Protein AF-A0A6A4RSB8-F1 (afdb_monomer_lite)

Secondary structure (DSSP, 8-state):
-PPPHHHHHHHHHHHHHHHHH-TT-HHHHHHHHHHHHHHTTS-SS---HHHHHHHHHHHHH-TT-HHHHHHHHHHHHHHHHHHHHHHHHHHHHTSTT-HHHHHHHHHHHHHHHHTT-S-HHHHHHHHHHHHHHHHHTS--HHHHHHHHHHHHHS---SHHHHHHHHHHHHHHHHT-STTHHHHHHHHHHHHS--

InterPro domains:
  IPR011990 Tetratricopeptide-like helical domain superfamily [G3DSA:1.25.40.10] (2-191)

Organism: Scophthalmus maximus (NCBI:txid52904)

Structure (mmCIF, N/CA/C/O backbone):
data_AF-A0A6A4RSB8-F1
#
_entry.id   AF-A0A6A4RSB8-F1
#
loop_
_atom_site.group_PDB
_atom_site.id
_atom_site.type_symbol
_atom_site.label_atom_id
_atom_site.label_alt_id
_atom_site.label_comp_id
_atom_site.label_asym_id
_atom_site.label_entity_id
_atom_site.label_seq_id
_atom_site.pdbx_PDB_ins_code
_atom_site.Cartn_x
_atom_site.Cartn_y
_atom_site.Cartn_z
_atom_site.occupancy
_atom_site.B_iso_or_equiv
_atom_site.auth_seq_id
_atom_site.auth_comp_id
_atom_site.auth_asym_id
_atom_site.auth_atom_id
_atom_site.pdbx_PDB_model_num
ATOM 1 N N . MET A 1 1 ? 18.404 18.471 -23.002 1.00 43.00 1 MET A N 1
ATOM 2 C CA . MET A 1 1 ? 17.167 19.052 -23.568 1.00 43.00 1 MET A CA 1
ATOM 3 C C . MET A 1 1 ? 15.976 18.361 -22.907 1.00 43.00 1 MET A C 1
ATOM 5 O O . MET A 1 1 ? 15.896 17.142 -22.991 1.00 43.00 1 MET A O 1
ATOM 9 N N . GLN A 1 2 ? 15.126 19.070 -22.156 1.00 48.38 2 GLN A N 1
ATOM 10 C CA . GLN A 1 2 ? 13.933 18.476 -21.528 1.00 48.38 2 GLN A CA 1
ATOM 11 C C . GLN A 1 2 ? 12.708 18.752 -22.406 1.00 48.38 2 GLN A C 1
ATOM 13 O O . GLN A 1 2 ? 12.355 19.903 -22.638 1.00 48.38 2 GLN A O 1
ATOM 18 N N . PHE A 1 3 ? 12.070 17.698 -22.913 1.00 58.00 3 PHE A N 1
ATOM 19 C CA . PHE A 1 3 ? 10.804 17.803 -23.641 1.00 58.00 3 PHE A CA 1
ATOM 20 C C . PHE A 1 3 ? 9.623 17.928 -22.664 1.00 58.00 3 PHE A C 1
ATOM 22 O O . PHE A 1 3 ? 9.646 17.317 -21.591 1.00 58.00 3 PHE A O 1
ATOM 29 N N . SER A 1 4 ? 8.587 18.687 -23.042 1.00 62.47 4 SER A N 1
ATOM 30 C CA . SER A 1 4 ? 7.340 18.778 -22.268 1.00 62.47 4 SER A CA 1
ATOM 31 C C . SER A 1 4 ? 6.626 17.420 -22.205 1.00 62.47 4 SER A C 1
ATOM 33 O O . SER A 1 4 ? 6.817 16.561 -23.068 1.00 62.47 4 SER A O 1
ATOM 35 N N . LYS A 1 5 ? 5.795 17.215 -21.175 1.00 58.03 5 LYS A N 1
ATOM 36 C CA . LYS A 1 5 ? 5.043 15.965 -20.947 1.00 58.03 5 LYS A CA 1
ATOM 37 C C . LYS A 1 5 ? 4.199 15.569 -22.164 1.00 58.03 5 LYS A C 1
ATOM 39 O O . LYS A 1 5 ? 4.223 14.418 -22.582 1.00 58.03 5 LYS A O 1
ATOM 44 N N . GLU A 1 6 ? 3.527 16.531 -22.782 1.00 59.44 6 GLU A N 1
ATOM 45 C CA . GLU A 1 6 ? 2.725 16.321 -23.994 1.00 59.44 6 GLU A CA 1
ATOM 46 C C . GLU A 1 6 ? 3.573 15.862 -25.181 1.00 59.44 6 GLU A C 1
ATOM 48 O O . GLU A 1 6 ? 3.217 14.901 -25.853 1.00 59.44 6 GLU A O 1
ATOM 53 N N . LYS A 1 7 ? 4.745 16.475 -25.397 1.00 66.50 7 LYS A N 1
ATOM 54 C CA . LYS A 1 7 ? 5.652 16.092 -26.490 1.00 66.50 7 LYS A CA 1
ATOM 55 C C . LYS A 1 7 ? 6.200 14.679 -26.316 1.00 66.50 7 LYS A C 1
ATOM 57 O O . LYS A 1 7 ? 6.366 13.964 -27.297 1.00 66.50 7 LYS A O 1
ATOM 62 N N . LYS A 1 8 ? 6.450 14.260 -25.075 1.00 63.75 8 LYS A N 1
ATOM 63 C CA . LYS A 1 8 ? 6.879 12.889 -24.780 1.00 63.75 8 LYS A CA 1
ATOM 64 C C . LYS A 1 8 ? 5.745 11.871 -24.968 1.00 63.75 8 LYS A C 1
ATOM 66 O O . LYS A 1 8 ? 6.016 10.781 -25.456 1.00 63.75 8 LYS A O 1
ATOM 71 N N . ARG A 1 9 ? 4.492 12.222 -24.631 1.00 60.78 9 ARG A N 1
ATOM 72 C CA . ARG A 1 9 ? 3.307 11.379 -24.909 1.00 60.78 9 ARG A CA 1
ATOM 73 C C . ARG A 1 9 ? 3.082 11.219 -26.405 1.00 60.78 9 ARG A C 1
ATOM 75 O O . ARG A 1 9 ? 2.969 10.100 -26.880 1.00 60.78 9 ARG A O 1
ATOM 82 N N . LEU A 1 10 ? 3.133 12.326 -27.142 1.00 68.62 10 LEU A N 1
ATOM 83 C CA . LEU A 1 10 ? 3.022 12.314 -28.596 1.00 68.62 10 LEU A CA 1
ATOM 84 C C . LEU A 1 10 ? 4.112 11.436 -29.228 1.00 68.62 10 LEU A C 1
ATOM 86 O O . LEU A 1 10 ? 3.829 10.655 -30.129 1.00 68.62 10 LEU A O 1
ATOM 90 N N . ALA A 1 11 ? 5.348 11.525 -28.727 1.00 63.72 11 ALA A N 1
ATOM 91 C CA . ALA A 1 11 ? 6.435 10.661 -29.172 1.00 63.72 11 ALA A CA 1
ATOM 92 C C . ALA A 1 11 ? 6.137 9.176 -28.898 1.00 63.72 11 ALA A C 1
ATOM 94 O O . ALA A 1 11 ? 6.306 8.357 -29.796 1.00 63.72 11 ALA A O 1
ATOM 95 N N . ALA A 1 12 ? 5.640 8.827 -27.707 1.00 62.59 12 ALA A N 1
ATOM 96 C CA . ALA A 1 12 ? 5.236 7.456 -27.397 1.00 62.59 12 ALA A CA 1
ATOM 97 C C . ALA A 1 12 ? 4.110 6.961 -28.331 1.00 62.59 12 ALA A C 1
ATOM 99 O O . ALA A 1 12 ? 4.229 5.881 -28.903 1.00 62.59 12 ALA A O 1
ATOM 100 N N . ASP A 1 13 ? 3.075 7.765 -28.578 1.00 62.03 13 ASP A N 1
ATOM 101 C CA . ASP A 1 13 ? 1.977 7.398 -29.485 1.00 62.03 13 ASP A CA 1
ATOM 102 C C . ASP A 1 13 ? 2.454 7.198 -30.934 1.00 62.03 13 ASP A C 1
ATOM 104 O O . ASP A 1 13 ? 2.001 6.289 -31.635 1.00 62.03 13 ASP A O 1
ATOM 108 N N . ILE A 1 14 ? 3.396 8.029 -31.391 1.00 69.88 14 ILE A N 1
ATOM 109 C CA . ILE A 1 14 ? 4.006 7.911 -32.722 1.00 69.88 14 ILE A CA 1
ATOM 110 C C . ILE A 1 14 ? 4.803 6.610 -32.830 1.00 69.88 14 ILE A C 1
ATOM 112 O O . ILE A 1 14 ? 4.635 5.882 -33.808 1.00 69.88 14 ILE A O 1
ATOM 116 N N . PHE A 1 15 ? 5.616 6.276 -31.826 1.00 66.25 15 PHE A N 1
ATOM 117 C CA . PHE A 1 15 ? 6.372 5.023 -31.834 1.00 66.25 15 PHE A CA 1
ATOM 118 C C . PHE A 1 15 ? 5.459 3.796 -31.727 1.00 66.25 15 PHE A C 1
ATOM 120 O O . PHE A 1 15 ? 5.688 2.813 -32.425 1.00 66.25 15 PHE A O 1
ATOM 127 N N . GLN A 1 16 ? 4.361 3.871 -30.971 1.00 61.19 16 GLN A N 1
ATOM 128 C CA . GLN A 1 16 ? 3.362 2.801 -30.921 1.00 61.19 16 GLN A CA 1
ATOM 129 C C . GLN A 1 16 ? 2.689 2.573 -32.283 1.00 61.19 16 GLN A C 1
ATOM 131 O O . GLN A 1 16 ? 2.452 1.433 -32.686 1.00 61.19 16 GLN A O 1
ATOM 136 N N . ARG A 1 17 ? 2.386 3.648 -33.023 1.00 66.94 17 ARG A N 1
ATOM 137 C CA . ARG A 1 17 ? 1.874 3.542 -34.399 1.00 66.94 17 ARG A CA 1
ATOM 138 C C . ARG A 1 17 ? 2.930 2.985 -35.350 1.00 66.94 17 ARG A C 1
ATOM 140 O O . ARG A 1 17 ? 2.588 2.149 -36.180 1.00 66.94 17 ARG A O 1
ATOM 147 N N . ALA A 1 18 ? 4.189 3.397 -35.209 1.00 67.62 18 ALA A N 1
ATOM 148 C CA . ALA A 1 18 ? 5.298 2.871 -36.002 1.00 67.62 18 ALA A CA 1
ATOM 149 C C . ALA A 1 18 ? 5.473 1.357 -35.798 1.00 67.62 18 ALA A C 1
ATOM 151 O O . ALA A 1 18 ? 5.559 0.629 -36.781 1.00 67.62 18 ALA A O 1
ATOM 152 N N . MET A 1 19 ? 5.379 0.870 -34.555 1.00 64.25 19 MET A N 1
ATOM 153 C CA . MET A 1 19 ? 5.410 -0.565 -34.236 1.00 64.25 19 MET A CA 1
ATOM 154 C C . MET A 1 19 ? 4.273 -1.360 -34.895 1.00 64.25 19 MET A C 1
ATOM 156 O O . MET A 1 19 ? 4.470 -2.507 -35.274 1.00 64.25 19 MET A O 1
ATOM 160 N N . ARG A 1 20 ? 3.077 -0.775 -35.059 1.00 65.81 20 ARG A N 1
ATOM 161 C CA . ARG A 1 20 ? 1.963 -1.438 -35.771 1.00 65.81 20 ARG A CA 1
ATOM 162 C C . ARG A 1 20 ? 2.171 -1.497 -37.282 1.00 65.81 20 ARG A C 1
ATOM 164 O O . ARG A 1 20 ? 1.621 -2.379 -37.929 1.00 65.81 20 ARG A O 1
ATOM 171 N N . MET A 1 21 ? 2.903 -0.534 -37.839 1.00 65.38 21 MET A N 1
ATOM 172 C CA . MET A 1 21 ? 3.158 -0.442 -39.278 1.00 65.38 21 MET A CA 1
ATOM 173 C C . MET A 1 21 ? 4.382 -1.256 -39.704 1.00 65.38 21 MET A C 1
ATOM 175 O O . MET A 1 21 ? 4.408 -1.764 -40.820 1.00 65.38 21 MET A O 1
ATOM 179 N N . GLN A 1 22 ? 5.387 -1.367 -38.833 1.00 70.75 22 GLN A N 1
ATOM 180 C CA . GLN A 1 22 ? 6.629 -2.104 -39.066 1.00 70.75 22 GLN A CA 1
ATOM 181 C C . GLN A 1 22 ? 7.046 -2.804 -37.762 1.00 70.75 22 GLN A C 1
ATOM 183 O O . GLN A 1 22 ? 7.865 -2.265 -37.012 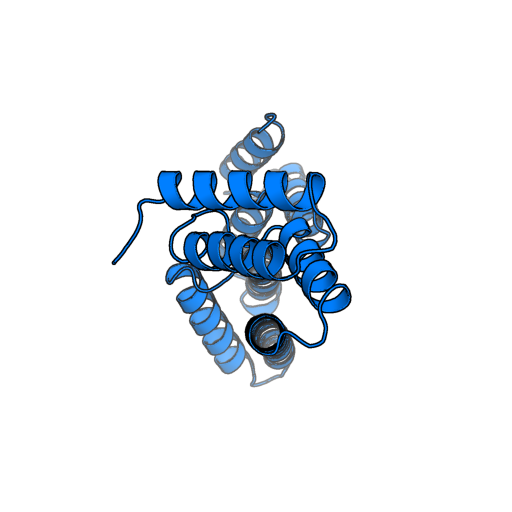1.00 70.75 22 GLN A O 1
ATOM 188 N N . PRO A 1 23 ? 6.456 -3.974 -37.457 1.00 64.56 23 PRO A N 1
ATOM 189 C CA . PRO A 1 23 ? 6.695 -4.677 -36.195 1.00 64.56 23 PRO A CA 1
ATOM 190 C C . PRO A 1 23 ? 8.130 -5.202 -36.064 1.00 64.56 23 PRO A C 1
ATOM 192 O O . PRO A 1 23 ? 8.606 -5.386 -34.946 1.00 64.56 23 PRO A O 1
ATOM 195 N N . ASP A 1 24 ? 8.820 -5.369 -37.192 1.00 69.00 24 ASP A N 1
ATOM 196 C CA . ASP A 1 24 ? 10.148 -5.980 -37.277 1.00 69.00 24 ASP A CA 1
ATOM 197 C C . ASP A 1 24 ? 11.292 -4.991 -36.973 1.00 69.00 24 ASP A C 1
ATOM 199 O O . ASP A 1 24 ? 12.452 -5.388 -36.892 1.00 69.00 24 ASP A O 1
ATOM 203 N N . VAL A 1 25 ? 10.987 -3.696 -36.811 1.00 71.00 25 VAL A N 1
ATOM 204 C CA . VAL A 1 25 ? 11.990 -2.649 -36.556 1.00 71.00 25 VAL A CA 1
ATOM 205 C C . VAL A 1 25 ? 12.096 -2.375 -35.053 1.00 71.00 25 VAL A C 1
ATOM 207 O O . VAL A 1 25 ? 11.260 -1.704 -34.438 1.00 71.00 25 VAL A O 1
ATOM 210 N N . VAL A 1 26 ? 13.164 -2.904 -34.466 1.00 63.16 26 VAL A N 1
ATOM 211 C CA . VAL A 1 26 ? 13.426 -2.974 -33.020 1.00 63.16 26 VAL A CA 1
ATOM 212 C C . VAL A 1 26 ? 13.733 -1.591 -32.407 1.00 63.16 26 VAL A C 1
ATOM 214 O O . VAL A 1 26 ? 13.411 -1.297 -31.249 1.00 63.16 26 VAL A O 1
ATOM 217 N N . GLU A 1 27 ? 14.268 -0.659 -33.195 1.00 65.12 27 GLU A N 1
ATOM 218 C CA . GLU A 1 27 ? 14.591 0.710 -32.778 1.00 65.12 27 GLU A CA 1
ATOM 219 C C . GLU A 1 27 ? 13.345 1.534 -32.409 1.00 65.12 27 GLU A C 1
ATOM 221 O O . GLU A 1 27 ? 13.413 2.414 -31.537 1.00 65.12 27 GLU A O 1
ATOM 226 N N . TRP A 1 28 ? 12.187 1.236 -33.015 1.00 66.94 28 TRP A N 1
ATOM 227 C CA . TRP A 1 28 ? 10.915 1.872 -32.655 1.00 66.94 28 TRP A CA 1
ATOM 228 C C . TRP A 1 28 ? 10.425 1.423 -31.283 1.00 66.94 28 TRP A C 1
ATOM 230 O O . TRP A 1 28 ? 9.901 2.241 -30.528 1.00 66.94 28 TRP A O 1
ATOM 240 N N . GLN A 1 29 ? 10.666 0.163 -30.923 1.00 58.44 29 GLN A N 1
ATOM 241 C CA . GLN A 1 29 ? 10.316 -0.393 -29.616 1.00 58.44 29 GLN A CA 1
ATOM 242 C C . GLN A 1 29 ? 11.194 0.219 -28.519 1.00 58.44 29 GLN A C 1
ATOM 244 O O . GLN A 1 29 ? 10.701 0.690 -27.491 1.00 58.44 29 GLN A O 1
ATOM 249 N N . THR A 1 30 ? 12.495 0.336 -28.791 1.00 61.00 30 THR A N 1
ATOM 250 C CA . THR A 1 30 ? 13.447 1.025 -27.908 1.00 61.00 30 THR A CA 1
ATOM 251 C C . THR A 1 30 ? 13.057 2.490 -27.701 1.00 61.00 30 THR A C 1
ATOM 253 O O . THR A 1 30 ? 13.020 2.979 -26.570 1.00 61.00 30 THR A O 1
ATOM 256 N N . SER A 1 31 ? 12.707 3.197 -28.779 1.00 65.62 31 SER A N 1
ATOM 257 C CA . SER A 1 31 ? 12.303 4.607 -28.722 1.00 65.62 31 SER A CA 1
ATOM 258 C C . SER A 1 31 ? 10.948 4.812 -28.030 1.00 65.62 31 SER A C 1
ATOM 260 O O . SER A 1 31 ? 10.779 5.788 -27.294 1.00 65.62 31 SER A O 1
ATOM 262 N N . TYR A 1 32 ? 10.013 3.866 -28.175 1.00 64.69 32 TYR A N 1
ATOM 263 C CA . TYR A 1 32 ? 8.747 3.829 -27.440 1.00 64.69 32 TYR A CA 1
ATOM 264 C C . TYR A 1 32 ? 8.979 3.703 -25.931 1.00 64.69 32 TYR A C 1
ATOM 266 O O . TYR A 1 32 ? 8.513 4.543 -25.155 1.00 64.69 32 TYR A O 1
ATOM 274 N N . VAL A 1 33 ? 9.773 2.713 -25.506 1.00 61.06 33 VAL A N 1
ATOM 275 C CA . VAL A 1 33 ? 10.077 2.502 -24.085 1.00 61.06 33 VAL A CA 1
ATOM 276 C C . VAL A 1 33 ? 10.913 3.649 -23.512 1.00 61.06 33 VAL A C 1
ATOM 278 O O . VAL A 1 33 ? 10.737 3.990 -22.344 1.00 61.06 33 VAL A O 1
ATOM 281 N N . LEU A 1 34 ? 11.767 4.312 -24.302 1.00 61.53 34 LEU A N 1
ATOM 282 C CA . LEU A 1 34 ? 12.470 5.549 -23.920 1.00 61.53 34 LEU A CA 1
ATOM 283 C C . LEU A 1 34 ? 11.514 6.737 -23.717 1.00 61.53 34 LEU A C 1
ATOM 285 O O . LEU A 1 34 ? 11.638 7.486 -22.739 1.00 61.53 34 LEU A O 1
ATOM 289 N N . GLY A 1 35 ? 10.533 6.887 -24.609 1.00 62.62 35 GLY A N 1
ATOM 290 C CA . GLY A 1 35 ? 9.447 7.860 -24.488 1.00 62.62 35 GLY A CA 1
ATOM 291 C C . GLY A 1 35 ? 8.674 7.669 -23.186 1.00 62.62 35 GLY A C 1
ATOM 292 O O . GLY A 1 35 ? 8.566 8.611 -22.396 1.00 62.62 35 GLY A O 1
ATOM 293 N N . LEU A 1 36 ? 8.265 6.427 -22.908 1.00 57.41 36 LEU A N 1
ATOM 294 C CA . LEU A 1 36 ? 7.636 6.032 -21.650 1.00 57.41 36 LEU A CA 1
ATOM 295 C C . LEU A 1 36 ? 8.575 6.302 -20.464 1.00 57.41 36 LEU A C 1
ATOM 297 O O . LEU A 1 36 ? 8.228 7.093 -19.590 1.00 57.41 36 LEU A O 1
ATOM 301 N N . THR A 1 37 ? 9.807 5.764 -20.462 1.00 53.50 37 THR A N 1
ATOM 302 C CA . THR A 1 37 ? 10.777 5.905 -19.348 1.00 53.50 37 THR A CA 1
ATOM 303 C C . THR A 1 37 ? 11.033 7.364 -18.943 1.00 53.50 37 THR A C 1
ATOM 305 O O . THR A 1 37 ? 11.238 7.673 -17.767 1.00 53.50 37 THR A O 1
ATOM 308 N N . SER A 1 38 ? 10.997 8.283 -19.913 1.00 52.22 38 SER A N 1
ATOM 309 C CA . SER A 1 38 ? 11.185 9.725 -19.713 1.00 52.22 38 SER A CA 1
ATOM 310 C C . SER A 1 38 ? 9.926 10.495 -19.269 1.00 52.22 38 SER A C 1
ATOM 312 O O . SER A 1 38 ? 10.058 11.613 -18.749 1.00 52.22 38 SER A O 1
ATOM 314 N N . LEU A 1 39 ? 8.729 9.927 -19.460 1.00 48.66 39 LEU A N 1
ATOM 315 C CA . LEU A 1 39 ? 7.458 10.414 -18.909 1.00 48.66 39 LEU A CA 1
ATOM 316 C C . LEU A 1 39 ? 7.323 10.084 -17.420 1.00 48.66 39 LEU A C 1
ATOM 318 O O . LEU A 1 39 ? 6.854 10.940 -16.672 1.00 48.66 39 LEU A O 1
ATOM 322 N N . PHE A 1 40 ? 7.819 8.922 -16.976 1.00 46.22 40 PHE A N 1
ATOM 323 C CA . PHE A 1 40 ? 7.682 8.490 -15.575 1.00 46.22 40 PHE A CA 1
ATOM 324 C C . PHE A 1 40 ? 8.478 9.325 -14.569 1.00 46.22 40 PHE A C 1
ATOM 326 O O . PHE A 1 40 ? 8.172 9.301 -13.387 1.00 46.22 40 PHE A O 1
ATOM 333 N N . LYS A 1 41 ? 9.470 10.123 -14.995 1.00 48.53 41 LYS A N 1
ATOM 334 C CA . LYS A 1 41 ? 10.135 11.067 -14.073 1.00 48.53 41 LYS A CA 1
ATOM 335 C C . LYS A 1 41 ? 9.213 12.211 -13.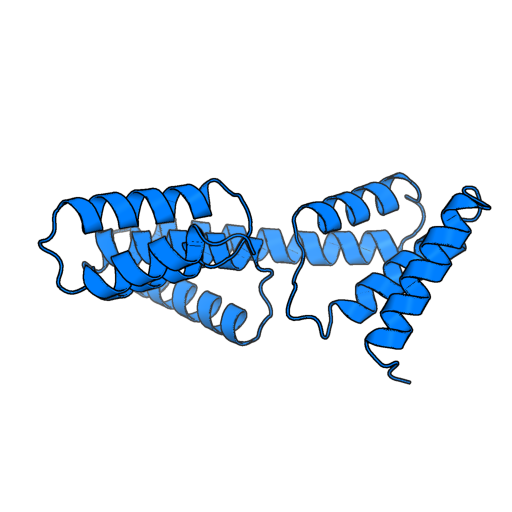609 1.00 48.53 41 LYS A C 1
ATOM 337 O O . LYS A 1 41 ? 9.595 12.931 -12.693 1.00 48.53 41 LYS A O 1
ATOM 342 N N . HIS A 1 42 ? 8.049 12.415 -14.247 1.00 38.28 42 HIS A N 1
ATOM 343 C CA . HIS A 1 42 ? 7.176 13.577 -14.009 1.00 38.28 42 HIS A CA 1
ATOM 344 C C . HIS A 1 42 ? 5.658 13.292 -14.119 1.00 38.28 42 HIS A C 1
ATOM 346 O O . HIS A 1 42 ? 4.883 14.216 -14.386 1.00 38.28 42 HIS A O 1
ATOM 352 N N . SER A 1 43 ? 5.193 12.049 -13.960 1.00 37.88 43 SER A N 1
ATOM 353 C CA . SER A 1 43 ? 3.755 11.736 -13.923 1.00 37.88 43 SER A CA 1
ATOM 354 C C . SER A 1 43 ? 3.308 11.304 -12.526 1.00 37.88 43 SER A C 1
ATOM 356 O O . SER A 1 43 ? 3.902 10.407 -11.952 1.00 37.88 43 SER A O 1
ATOM 358 N N . ASP A 1 44 ? 2.238 11.924 -12.008 1.00 39.59 44 ASP A N 1
ATOM 359 C CA . ASP A 1 44 ? 1.509 11.494 -10.794 1.00 39.59 44 ASP A CA 1
ATOM 360 C C . ASP A 1 44 ? 0.957 10.060 -10.884 1.00 39.59 44 ASP A C 1
ATOM 362 O O . ASP A 1 44 ? 0.630 9.450 -9.873 1.00 39.59 44 ASP A O 1
ATOM 366 N N . THR A 1 45 ? 0.848 9.523 -12.096 1.00 39.25 45 THR A N 1
ATOM 367 C CA . THR A 1 45 ? 0.491 8.136 -12.383 1.00 39.25 45 THR A CA 1
ATOM 368 C C . THR A 1 45 ? 1.778 7.326 -12.443 1.00 39.25 45 THR A C 1
ATOM 370 O O . THR A 1 45 ? 2.437 7.282 -13.488 1.00 39.25 45 THR A O 1
ATOM 373 N N . GLY A 1 46 ? 2.198 6.787 -11.302 1.00 43.84 46 GLY A N 1
ATOM 374 C CA . GLY A 1 46 ? 3.214 5.742 -11.289 1.00 43.84 46 GLY A CA 1
ATOM 375 C C . GLY A 1 46 ? 2.690 4.443 -11.907 1.00 43.84 46 GLY A C 1
ATOM 376 O O . GLY A 1 46 ? 1.508 4.339 -12.230 1.00 43.84 46 GLY A O 1
ATOM 377 N N . LEU A 1 47 ? 3.592 3.487 -12.108 1.00 48.00 47 LEU A N 1
ATOM 378 C CA . LEU A 1 47 ? 3.397 2.223 -12.813 1.00 48.00 47 LEU A CA 1
ATOM 379 C C . LEU A 1 47 ? 2.127 1.506 -12.331 1.00 48.00 47 LEU A C 1
ATOM 381 O O . LEU A 1 47 ? 2.095 0.909 -11.252 1.00 48.00 47 LEU A O 1
ATOM 385 N N . GLU A 1 48 ? 1.083 1.542 -13.155 1.00 51.72 48 GLU A N 1
ATOM 386 C CA . GLU A 1 48 ? -0.043 0.620 -13.047 1.00 51.72 48 GLU A CA 1
ATOM 387 C C . GLU A 1 48 ? 0.409 -0.776 -13.504 1.00 51.72 48 GLU A C 1
ATOM 389 O O . GLU A 1 48 ? 1.387 -0.921 -14.245 1.00 51.72 48 GLU A O 1
ATOM 394 N N . GLY A 1 49 ? -0.285 -1.825 -13.049 1.00 50.94 49 GLY A N 1
ATOM 395 C CA . GLY A 1 49 ? 0.075 -3.223 -13.335 1.00 50.94 49 GLY A CA 1
ATOM 396 C C . GLY A 1 49 ? 0.304 -3.524 -14.825 1.00 50.94 49 GLY A C 1
ATOM 397 O O . GLY A 1 49 ? 1.174 -4.331 -15.153 1.00 50.94 49 GLY A O 1
ATOM 398 N N . ASP A 1 50 ? -0.388 -2.807 -15.713 1.00 54.97 50 ASP A N 1
ATOM 399 C CA . ASP A 1 50 ? -0.266 -2.923 -17.170 1.00 54.97 50 ASP A CA 1
ATOM 400 C C . ASP A 1 50 ? 1.091 -2.455 -17.722 1.00 54.97 50 ASP A C 1
ATOM 402 O O . ASP A 1 50 ? 1.547 -2.955 -18.750 1.00 54.97 50 ASP A O 1
ATOM 406 N N . ASP A 1 51 ? 1.776 -1.512 -17.072 1.00 63.25 51 ASP A N 1
ATOM 407 C CA . ASP A 1 51 ? 3.024 -0.939 -17.594 1.00 63.25 51 ASP A CA 1
ATOM 408 C C . ASP A 1 51 ? 4.248 -1.809 -17.287 1.00 63.25 51 ASP A C 1
ATOM 410 O O . ASP A 1 51 ? 5.176 -1.902 -18.097 1.00 63.25 51 ASP A O 1
ATOM 414 N N . TRP A 1 52 ? 4.232 -2.513 -16.153 1.00 64.50 52 TRP A N 1
ATOM 415 C CA . TRP A 1 52 ? 5.232 -3.537 -15.837 1.00 64.50 52 TRP A CA 1
ATOM 416 C C . TRP A 1 52 ? 5.159 -4.718 -16.799 1.00 64.50 52 TRP A C 1
ATOM 418 O O . TRP A 1 52 ? 6.195 -5.242 -17.218 1.00 64.50 52 TRP A O 1
ATOM 428 N N . GLU A 1 53 ? 3.942 -5.108 -17.170 1.00 67.50 53 GLU A N 1
ATOM 429 C CA . GLU A 1 53 ? 3.708 -6.183 -18.123 1.00 67.50 53 GLU A CA 1
ATOM 430 C C . GLU A 1 53 ? 4.165 -5.778 -19.529 1.00 67.50 53 GLU A C 1
ATOM 432 O O . GLU A 1 53 ? 4.894 -6.528 -20.173 1.00 67.50 53 GLU A O 1
ATOM 437 N N . LYS A 1 54 ? 3.897 -4.538 -19.961 1.00 69.12 54 LYS A N 1
ATOM 438 C CA . LYS A 1 54 ? 4.460 -3.992 -21.210 1.00 69.12 54 LYS A CA 1
ATOM 439 C C . LYS A 1 54 ? 5.990 -3.953 -21.194 1.00 69.12 54 LYS A C 1
ATOM 441 O O . LYS A 1 54 ? 6.616 -4.259 -22.204 1.00 69.12 54 LYS A O 1
ATOM 446 N N . MET A 1 55 ? 6.614 -3.592 -20.067 1.00 71.69 55 MET A N 1
ATOM 447 C CA . MET A 1 55 ? 8.079 -3.569 -19.960 1.00 71.69 55 MET A CA 1
ATOM 448 C C . MET A 1 55 ? 8.682 -4.979 -19.998 1.00 71.69 55 MET A C 1
ATOM 450 O O . MET A 1 55 ? 9.734 -5.176 -20.609 1.00 71.69 55 MET A O 1
ATOM 454 N N . ARG A 1 56 ? 8.018 -5.961 -19.375 1.00 76.75 56 ARG A N 1
ATOM 455 C CA . ARG A 1 56 ? 8.379 -7.380 -19.483 1.00 76.75 56 ARG A CA 1
ATOM 456 C C . ARG A 1 56 ? 8.265 -7.856 -20.931 1.00 76.75 56 ARG A C 1
ATOM 458 O O . ARG A 1 56 ? 9.242 -8.379 -21.451 1.00 76.75 56 ARG A O 1
ATOM 465 N N . GLN A 1 57 ? 7.126 -7.617 -21.579 1.00 74.06 57 GLN A N 1
ATOM 466 C CA . GLN A 1 57 ? 6.873 -8.016 -22.965 1.00 74.06 57 GLN A CA 1
ATOM 467 C C . GLN A 1 57 ? 7.882 -7.391 -23.929 1.00 74.06 57 GLN A C 1
ATOM 469 O O . GLN A 1 57 ? 8.452 -8.098 -24.750 1.00 74.06 57 GLN A O 1
ATOM 474 N N . ALA A 1 58 ? 8.174 -6.095 -23.788 1.00 69.88 58 ALA A N 1
ATOM 475 C CA . ALA A 1 58 ? 9.184 -5.427 -24.605 1.00 69.88 58 ALA A CA 1
ATOM 476 C C . ALA A 1 58 ? 10.579 -6.050 -24.414 1.00 69.88 58 ALA A C 1
ATOM 478 O O . ALA A 1 58 ? 11.308 -6.232 -25.381 1.00 69.88 58 ALA A O 1
ATOM 479 N N . LYS A 1 59 ? 10.951 -6.424 -23.180 1.00 74.38 59 LYS A N 1
ATOM 480 C CA . LYS A 1 59 ? 12.217 -7.125 -22.914 1.00 74.38 59 LYS A CA 1
ATOM 481 C C . LYS A 1 59 ? 12.227 -8.541 -23.511 1.00 74.38 59 LYS A C 1
ATOM 483 O O . LYS A 1 59 ? 13.270 -9.002 -23.954 1.00 74.38 59 LYS A O 1
ATOM 488 N N . GLU A 1 60 ? 11.107 -9.256 -23.467 1.00 78.25 60 GLU A N 1
ATOM 489 C CA . GLU A 1 60 ? 10.989 -10.611 -24.028 1.00 78.25 60 GLU A CA 1
ATOM 490 C C . GLU A 1 60 ? 11.018 -10.609 -25.561 1.00 78.25 60 GLU A C 1
ATOM 492 O O . GLU A 1 60 ? 11.580 -11.524 -26.156 1.00 78.25 60 GLU A O 1
ATOM 497 N N . GLN A 1 61 ? 10.457 -9.573 -26.187 1.00 71.00 61 GLN A N 1
ATOM 498 C CA . GLN A 1 61 ? 10.499 -9.362 -27.635 1.00 71.00 61 GLN A CA 1
ATOM 499 C C . GLN A 1 61 ? 11.887 -8.937 -28.129 1.00 71.00 61 GLN A C 1
ATOM 501 O O . GLN A 1 61 ? 12.269 -9.301 -29.237 1.00 71.00 61 GLN A O 1
ATOM 506 N N . ASP A 1 62 ? 12.645 -8.212 -27.304 1.00 68.88 62 ASP A N 1
ATOM 507 C CA . ASP A 1 62 ? 13.977 -7.704 -27.636 1.00 68.88 62 ASP A CA 1
ATOM 508 C C . ASP A 1 62 ? 14.986 -7.993 -26.502 1.00 68.88 62 ASP A C 1
ATOM 510 O O . ASP A 1 62 ? 15.371 -7.106 -25.727 1.00 68.88 62 ASP A O 1
ATOM 514 N N . PRO A 1 63 ? 15.409 -9.263 -26.350 1.00 74.00 63 PRO A N 1
ATOM 515 C CA . PRO A 1 63 ? 16.298 -9.673 -25.267 1.00 74.00 63 PRO A CA 1
ATOM 516 C C . PRO A 1 63 ? 17.731 -9.140 -25.419 1.00 74.00 63 PRO A C 1
ATOM 518 O O . PRO A 1 63 ? 18.458 -9.084 -24.423 1.00 74.00 63 PRO A O 1
ATOM 521 N N . GLU A 1 64 ? 18.146 -8.738 -26.627 1.00 74.62 64 GLU A N 1
ATOM 522 C CA . GLU A 1 64 ? 19.486 -8.191 -26.896 1.00 74.62 64 GLU A CA 1
ATOM 523 C C . GLU A 1 64 ? 19.616 -6.711 -26.516 1.00 74.62 64 GLU A C 1
ATOM 525 O O . GLU A 1 64 ? 20.723 -6.182 -26.382 1.00 74.62 64 GLU A O 1
ATOM 530 N N . ASN A 1 65 ? 18.500 -6.037 -26.244 1.00 75.25 65 ASN A N 1
ATOM 531 C CA . ASN A 1 65 ? 18.494 -4.654 -25.801 1.00 75.25 65 ASN A CA 1
ATOM 532 C C . ASN A 1 65 ? 18.938 -4.509 -24.350 1.00 75.25 65 ASN A C 1
ATOM 534 O O . ASN A 1 65 ? 18.154 -4.437 -23.396 1.00 75.25 65 ASN A O 1
ATOM 538 N N . LEU A 1 66 ? 20.258 -4.413 -24.199 1.00 72.25 66 LEU A N 1
ATOM 539 C CA . LEU A 1 66 ? 20.943 -4.267 -22.918 1.00 72.25 66 LEU A CA 1
ATOM 540 C C . LEU A 1 66 ? 20.425 -3.073 -22.108 1.00 72.25 66 LEU A C 1
ATOM 542 O O . LEU A 1 66 ? 20.382 -3.135 -20.878 1.00 72.25 66 LEU A O 1
ATOM 546 N N . PHE A 1 67 ? 20.003 -1.991 -22.769 1.00 70.69 67 PHE A N 1
ATOM 547 C CA . PHE A 1 67 ? 19.459 -0.821 -22.085 1.00 70.69 67 PHE A CA 1
ATOM 548 C C . PHE A 1 67 ? 18.093 -1.117 -21.454 1.00 70.69 67 PHE A C 1
ATOM 550 O O . PHE A 1 67 ? 17.884 -0.817 -20.273 1.00 70.69 67 PHE A O 1
ATOM 557 N N . LEU A 1 68 ? 17.180 -1.732 -22.210 1.00 68.69 68 LEU A N 1
ATOM 558 C CA . LEU A 1 68 ? 15.868 -2.142 -21.713 1.00 68.69 68 LEU A CA 1
ATOM 559 C C . LEU A 1 68 ? 15.999 -3.165 -20.581 1.00 68.69 68 LEU A C 1
ATOM 561 O O . LEU A 1 68 ? 15.393 -2.999 -19.518 1.00 68.69 68 LEU A O 1
ATOM 565 N N . ALA A 1 69 ? 16.869 -4.162 -20.758 1.00 73.75 69 ALA A N 1
ATOM 566 C CA . ALA A 1 69 ? 17.180 -5.144 -19.729 1.00 73.75 69 ALA A CA 1
ATOM 567 C C . ALA A 1 69 ? 17.712 -4.480 -18.445 1.00 73.75 69 ALA A C 1
ATOM 569 O O . ALA A 1 69 ? 17.231 -4.783 -17.349 1.00 73.75 69 ALA A O 1
ATOM 570 N N . ALA A 1 70 ? 18.642 -3.527 -18.560 1.00 75.62 70 ALA A N 1
ATOM 571 C CA . ALA A 1 70 ? 19.180 -2.795 -17.415 1.00 75.62 70 ALA A CA 1
ATOM 572 C C . ALA A 1 70 ? 18.106 -1.966 -16.692 1.00 75.62 70 ALA A C 1
ATOM 574 O O . ALA A 1 70 ? 18.069 -1.942 -15.459 1.00 75.62 70 ALA A O 1
ATOM 575 N N . LYS A 1 71 ? 17.203 -1.305 -17.430 1.00 77.75 71 LYS A N 1
ATOM 576 C CA . LYS A 1 71 ? 16.085 -0.549 -16.842 1.00 77.75 71 LYS A CA 1
ATOM 577 C C . LYS A 1 71 ? 15.093 -1.450 -16.118 1.00 77.75 71 LYS A C 1
ATOM 579 O O . LYS A 1 71 ? 14.750 -1.149 -14.974 1.00 77.75 71 LYS A O 1
ATOM 584 N N . TYR A 1 72 ? 14.697 -2.557 -16.739 1.00 77.56 72 TYR A N 1
ATOM 585 C CA . TYR A 1 72 ? 13.812 -3.550 -16.136 1.00 77.56 72 TYR A CA 1
ATOM 586 C C . TYR A 1 72 ? 14.405 -4.109 -14.835 1.00 77.56 72 TYR A C 1
ATOM 588 O O . TYR A 1 72 ? 13.756 -4.088 -13.790 1.00 77.56 72 TYR A O 1
ATOM 596 N N . LEU A 1 73 ? 15.674 -4.533 -14.862 1.00 81.69 73 LEU A N 1
ATOM 597 C CA . LEU A 1 73 ? 16.372 -5.042 -13.677 1.00 81.69 73 LEU A CA 1
ATOM 598 C C . LEU A 1 73 ? 16.488 -3.988 -12.575 1.00 81.69 73 LEU A C 1
ATOM 600 O O . LEU A 1 73 ? 16.299 -4.307 -11.402 1.00 81.69 73 LEU A O 1
ATOM 604 N N . GLN A 1 74 ? 16.759 -2.731 -12.934 1.00 81.44 74 GLN A N 1
ATOM 605 C CA . GLN A 1 74 ? 16.826 -1.643 -11.964 1.00 81.44 74 GLN A CA 1
ATOM 606 C C . GLN A 1 74 ? 15.486 -1.452 -11.245 1.00 81.44 74 GLN A C 1
ATOM 608 O O . GLN A 1 74 ? 15.469 -1.339 -10.018 1.00 81.44 74 GLN A O 1
ATOM 613 N N . GLN A 1 75 ? 14.370 -1.431 -11.978 1.00 77.62 75 GLN A N 1
ATOM 614 C CA . GLN A 1 75 ? 13.051 -1.295 -11.359 1.00 77.62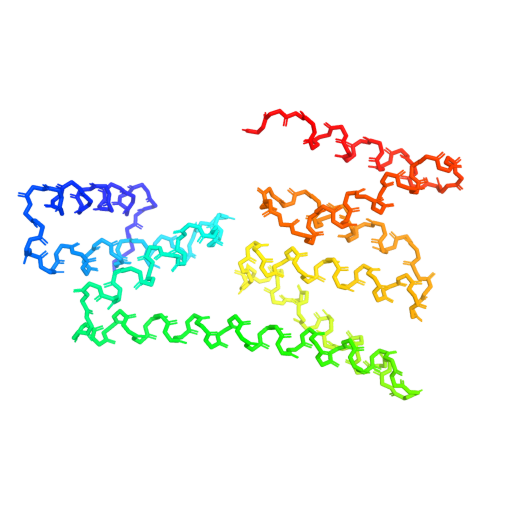 75 GLN A CA 1
ATOM 615 C C . GLN A 1 75 ? 12.674 -2.529 -10.540 1.00 77.62 75 GLN A C 1
ATOM 617 O O . GLN A 1 75 ? 12.129 -2.399 -9.444 1.00 77.62 75 GLN A O 1
ATOM 622 N N . LEU A 1 76 ? 13.055 -3.721 -10.999 1.00 82.44 76 LEU A N 1
ATOM 623 C CA . LEU A 1 76 ? 12.747 -4.962 -10.297 1.00 82.44 76 LEU A CA 1
ATOM 624 C C . LEU A 1 76 ? 13.487 -5.001 -8.961 1.00 82.44 76 LEU A C 1
ATOM 626 O O . LEU A 1 76 ? 12.899 -5.312 -7.927 1.00 82.44 76 LEU A O 1
ATOM 630 N N . ALA A 1 77 ? 14.761 -4.606 -8.966 1.00 83.81 77 ALA A N 1
ATOM 631 C CA . ALA A 1 77 ? 15.560 -4.471 -7.759 1.00 83.81 77 ALA A CA 1
ATOM 632 C C . ALA A 1 77 ? 14.950 -3.457 -6.779 1.00 83.81 77 ALA A C 1
ATOM 634 O O . ALA A 1 77 ? 14.952 -3.709 -5.573 1.00 83.81 77 ALA A O 1
ATOM 635 N N . ARG A 1 78 ? 14.388 -2.339 -7.267 1.00 81.81 78 ARG A N 1
ATOM 636 C CA . ARG A 1 78 ? 13.675 -1.372 -6.415 1.00 81.81 78 ARG A CA 1
ATOM 637 C C . ARG A 1 78 ? 12.439 -1.993 -5.770 1.00 81.81 78 ARG A C 1
ATOM 639 O O . ARG A 1 78 ? 12.352 -1.993 -4.543 1.00 81.81 78 ARG A O 1
ATOM 646 N N . VAL A 1 79 ? 11.538 -2.568 -6.568 1.00 79.75 79 VAL A N 1
ATOM 647 C CA . VAL A 1 79 ? 10.300 -3.205 -6.084 1.00 79.75 79 VAL A CA 1
ATOM 648 C C . VAL A 1 79 ? 10.613 -4.301 -5.066 1.00 79.75 79 VAL A C 1
ATOM 650 O O . VAL A 1 79 ? 10.036 -4.335 -3.976 1.00 79.75 79 VAL A O 1
ATOM 653 N N . LEU A 1 80 ? 11.579 -5.171 -5.374 1.00 84.44 80 LEU A N 1
ATOM 654 C CA . LEU A 1 80 ? 12.016 -6.219 -4.457 1.00 84.44 80 LEU A CA 1
ATOM 655 C C . LEU A 1 80 ? 12.569 -5.618 -3.166 1.00 84.44 80 LEU A C 1
ATOM 657 O O . LEU A 1 80 ? 12.127 -6.015 -2.090 1.00 84.44 80 LEU A O 1
ATOM 661 N N . LYS A 1 81 ? 13.474 -4.634 -3.235 1.00 88.12 81 LYS A N 1
ATOM 662 C CA . LYS A 1 81 ? 14.034 -3.977 -2.044 1.00 88.12 81 LYS A CA 1
ATOM 663 C C . LYS A 1 81 ? 12.937 -3.402 -1.143 1.00 88.12 81 LYS A C 1
ATOM 665 O O . LYS A 1 81 ? 13.026 -3.546 0.075 1.00 88.12 81 LYS A O 1
ATOM 670 N N . MET A 1 82 ? 11.897 -2.796 -1.717 1.00 87.06 82 MET A N 1
ATOM 671 C CA . MET A 1 82 ? 10.767 -2.261 -0.948 1.00 87.06 82 MET A CA 1
ATOM 672 C C . MET A 1 82 ? 9.956 -3.369 -0.274 1.00 87.06 82 MET A C 1
ATOM 674 O O . MET A 1 82 ? 9.733 -3.304 0.936 1.00 87.06 82 MET A O 1
ATOM 678 N N . LYS A 1 83 ? 9.587 -4.422 -1.015 1.00 87.38 83 LYS A N 1
ATOM 679 C CA . LYS A 1 83 ? 8.854 -5.575 -0.463 1.00 87.38 83 LYS A CA 1
ATOM 680 C C . LYS A 1 83 ? 9.609 -6.217 0.705 1.00 87.38 83 LYS A C 1
ATOM 682 O O . LYS A 1 83 ? 9.041 -6.357 1.786 1.00 87.38 83 LYS A O 1
ATOM 687 N N . HIS A 1 84 ? 10.909 -6.468 0.534 1.00 91.00 84 HIS A N 1
ATOM 688 C CA . HIS A 1 84 ? 11.763 -7.028 1.586 1.00 91.00 84 HIS A CA 1
ATOM 689 C C . HIS A 1 84 ? 11.819 -6.132 2.828 1.00 91.00 84 HIS A C 1
ATOM 691 O O . HIS A 1 84 ? 11.762 -6.634 3.947 1.00 91.00 84 HIS A O 1
ATOM 697 N N . ARG A 1 85 ? 11.893 -4.804 2.663 1.00 93.62 85 ARG A N 1
ATOM 698 C CA . ARG A 1 85 ? 11.867 -3.870 3.800 1.00 93.62 85 ARG A CA 1
ATOM 699 C C . ARG A 1 85 ? 10.534 -3.903 4.546 1.00 93.62 85 ARG A C 1
ATOM 701 O O . ARG A 1 85 ? 10.540 -3.901 5.773 1.00 93.62 85 ARG A O 1
ATOM 708 N N . MET A 1 86 ? 9.407 -3.967 3.837 1.00 91.94 86 MET A N 1
ATOM 709 C CA . MET A 1 86 ? 8.089 -4.094 4.471 1.00 91.94 86 MET A CA 1
ATOM 710 C C . MET A 1 86 ? 7.948 -5.414 5.239 1.00 91.94 86 MET A C 1
ATOM 712 O O . MET A 1 86 ? 7.411 -5.432 6.346 1.00 91.94 86 MET A O 1
ATOM 716 N N . ASP A 1 87 ? 8.436 -6.518 4.672 1.00 91.50 87 ASP A N 1
ATOM 717 C CA . ASP A 1 87 ? 8.419 -7.823 5.340 1.00 91.50 87 ASP A CA 1
ATOM 718 C C . ASP A 1 87 ? 9.326 -7.826 6.572 1.00 91.50 87 ASP A C 1
ATOM 720 O O . ASP A 1 87 ? 8.912 -8.271 7.643 1.00 91.50 87 ASP A O 1
ATOM 724 N N . LEU A 1 88 ? 10.513 -7.224 6.468 1.00 94.62 88 LEU A N 1
ATOM 725 C CA . LEU A 1 88 ? 11.427 -7.048 7.592 1.00 94.62 88 LEU A CA 1
ATOM 726 C C . LEU A 1 88 ? 10.798 -6.216 8.720 1.00 94.62 88 LEU A C 1
ATOM 728 O O . LEU A 1 88 ? 10.913 -6.591 9.887 1.00 94.62 88 LEU A O 1
ATOM 732 N N . ALA A 1 89 ? 10.088 -5.131 8.392 1.00 95.06 89 ALA A N 1
ATOM 733 C CA . ALA A 1 89 ? 9.333 -4.358 9.378 1.00 95.06 89 ALA A CA 1
ATOM 734 C C . ALA A 1 89 ? 8.275 -5.227 10.072 1.00 95.06 89 ALA A C 1
ATOM 736 O O . ALA A 1 89 ? 8.194 -5.238 11.298 1.00 95.06 89 ALA A O 1
ATOM 737 N N . SER A 1 90 ? 7.517 -6.025 9.310 1.00 91.12 90 SER A N 1
ATOM 738 C CA . SER A 1 90 ? 6.519 -6.937 9.876 1.00 91.12 90 SER A CA 1
ATOM 739 C C . SER A 1 90 ? 7.127 -8.019 10.774 1.00 91.12 90 SER A C 1
ATOM 741 O O . SER A 1 90 ? 6.480 -8.423 11.740 1.00 91.12 90 SER A O 1
ATOM 743 N N . VAL A 1 91 ? 8.329 -8.511 10.470 1.00 93.00 91 VAL A N 1
ATOM 744 C CA . VAL A 1 91 ? 9.041 -9.470 11.328 1.00 93.00 91 VAL A CA 1
ATOM 745 C C . VAL A 1 91 ? 9.488 -8.789 12.620 1.00 93.00 91 VAL A C 1
ATOM 747 O O . VAL A 1 91 ? 9.237 -9.307 13.707 1.00 93.00 91 VAL A O 1
ATOM 750 N N . TYR A 1 92 ? 10.085 -7.599 12.524 1.00 94.62 92 TYR A N 1
ATOM 751 C CA . TYR A 1 92 ? 10.489 -6.826 13.697 1.00 94.62 92 TYR A CA 1
ATOM 752 C C . TYR A 1 92 ? 9.305 -6.462 14.597 1.00 94.62 92 TYR A C 1
ATOM 754 O O . TYR A 1 92 ? 9.420 -6.570 15.814 1.00 94.62 92 TYR A O 1
ATOM 762 N N . ALA A 1 93 ? 8.159 -6.102 14.020 1.00 91.81 93 ALA A N 1
ATOM 763 C CA . ALA A 1 93 ? 6.932 -5.801 14.751 1.00 91.81 93 ALA A CA 1
ATOM 764 C C . ALA A 1 93 ? 6.475 -6.949 15.667 1.00 91.81 93 ALA A C 1
ATOM 766 O O . ALA A 1 93 ? 5.940 -6.702 16.744 1.00 91.81 93 ALA A O 1
ATOM 767 N N . LYS A 1 94 ? 6.717 -8.196 15.248 1.00 87.81 94 LYS A N 1
ATOM 768 C CA . LYS A 1 94 ? 6.343 -9.412 15.982 1.00 87.81 94 LYS A CA 1
ATOM 769 C C . LYS A 1 94 ? 7.426 -9.921 16.935 1.00 87.81 94 LYS A C 1
ATOM 771 O O . LYS A 1 94 ? 7.195 -10.886 17.656 1.00 87.81 94 LYS A O 1
ATOM 776 N N . SER A 1 95 ? 8.607 -9.308 16.933 1.00 89.56 95 SER A N 1
ATOM 777 C CA . SER A 1 95 ? 9.709 -9.664 17.828 1.00 89.56 95 SER A CA 1
ATOM 778 C C . SER A 1 95 ? 9.640 -8.859 19.127 1.00 89.56 95 SER A C 1
ATOM 780 O O . SER A 1 95 ? 9.386 -7.655 19.098 1.00 89.56 95 SER A O 1
ATOM 782 N N . ASN A 1 96 ? 9.954 -9.493 20.264 1.00 76.56 96 ASN A N 1
ATOM 783 C CA . ASN A 1 96 ? 9.866 -8.895 21.607 1.00 76.56 96 ASN A CA 1
ATOM 784 C C . ASN A 1 96 ? 10.625 -7.564 21.767 1.00 76.56 96 ASN A C 1
ATOM 786 O O . ASN A 1 96 ? 10.244 -6.743 22.594 1.00 76.56 96 ASN A O 1
ATOM 790 N N . GLN A 1 97 ? 11.691 -7.335 20.992 1.00 78.94 97 GLN A N 1
ATOM 791 C CA . GLN A 1 97 ? 12.502 -6.106 21.045 1.00 78.94 97 GLN A CA 1
ATOM 792 C C . GLN A 1 97 ? 12.576 -5.377 19.690 1.00 78.94 97 GLN A C 1
ATOM 794 O O . GLN A 1 97 ? 13.369 -4.454 19.511 1.00 78.94 97 GLN A O 1
ATOM 799 N N . GLY A 1 98 ? 11.772 -5.787 18.703 1.00 90.31 98 GLY A N 1
ATOM 800 C CA . GLY A 1 98 ? 11.862 -5.263 17.338 1.00 90.31 98 GLY A CA 1
ATOM 801 C C . GLY A 1 98 ? 10.991 -4.036 17.064 1.00 90.31 98 GLY A C 1
ATOM 802 O O . GLY A 1 98 ? 11.112 -3.433 16.000 1.00 90.31 98 GLY A O 1
ATOM 803 N N . LEU A 1 99 ? 10.145 -3.613 1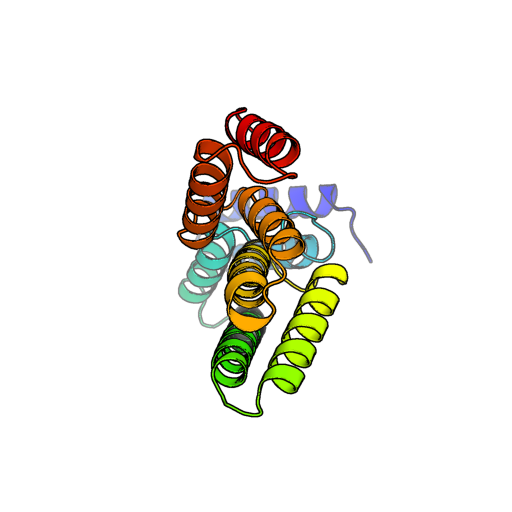8.006 1.00 92.62 99 LEU A N 1
ATOM 804 C CA . LEU A 1 99 ? 9.132 -2.587 17.748 1.00 92.62 99 LEU A CA 1
ATOM 805 C C . LEU A 1 99 ? 9.720 -1.229 17.319 1.00 92.62 99 LEU A C 1
ATOM 807 O O . LEU A 1 99 ? 9.197 -0.604 16.398 1.00 92.62 99 LEU A O 1
ATOM 811 N N . ALA A 1 100 ? 10.831 -0.804 17.930 1.00 93.50 100 ALA A N 1
ATOM 812 C CA . ALA A 1 100 ? 11.533 0.424 17.548 1.00 93.50 100 ALA A CA 1
ATOM 813 C C . ALA A 1 100 ? 12.131 0.339 16.131 1.00 93.50 100 ALA A C 1
ATOM 815 O O . ALA A 1 100 ? 12.060 1.299 15.368 1.00 93.50 100 ALA A O 1
ATOM 816 N N . LYS A 1 101 ? 12.657 -0.831 15.744 1.00 94.94 101 LYS A N 1
ATOM 817 C CA . LYS A 1 101 ? 13.184 -1.064 14.390 1.00 94.94 101 LYS A CA 1
ATOM 818 C C . LYS A 1 101 ? 12.065 -1.087 13.351 1.00 94.94 101 LYS A C 1
ATOM 820 O O . LYS A 1 101 ? 12.227 -0.539 12.267 1.00 94.94 101 LYS A O 1
ATOM 825 N N . SER A 1 102 ? 10.923 -1.690 13.684 1.00 95.31 102 SER A 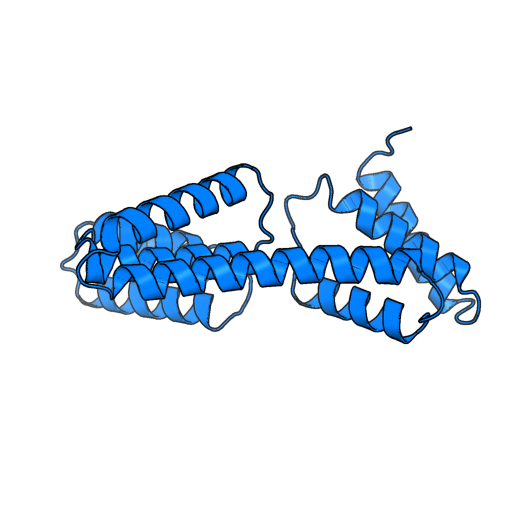N 1
ATOM 826 C CA . SER A 1 102 ? 9.738 -1.663 12.822 1.00 95.31 102 SER A CA 1
ATOM 827 C C . SER A 1 102 ? 9.271 -0.230 12.567 1.00 95.31 102 SER A C 1
ATOM 829 O O . SER A 1 102 ? 9.035 0.134 11.418 1.00 95.31 102 SER A O 1
ATOM 831 N N . ASP A 1 103 ? 9.182 0.591 13.618 1.00 94.44 103 ASP A N 1
ATOM 832 C CA . ASP A 1 103 ? 8.841 2.013 13.498 1.00 94.44 103 ASP A CA 1
ATOM 833 C C . ASP A 1 103 ? 9.780 2.750 12.554 1.00 94.44 103 ASP A C 1
ATOM 835 O O . ASP A 1 103 ? 9.320 3.422 11.633 1.00 94.44 103 ASP A O 1
ATOM 839 N N . GLN A 1 104 ? 11.086 2.591 12.771 1.00 95.69 104 GLN A N 1
ATOM 840 C CA . GLN A 1 104 ? 12.104 3.232 11.953 1.00 95.69 104 GLN A CA 1
ATOM 841 C C . GLN A 1 104 ? 11.943 2.853 10.476 1.00 95.69 104 GLN A C 1
ATOM 843 O O . GLN A 1 104 ? 11.917 3.723 9.609 1.00 95.69 104 GLN A O 1
ATOM 848 N N . ILE A 1 105 ? 11.778 1.561 10.174 1.00 96.19 105 ILE A N 1
ATOM 849 C CA . ILE A 1 105 ? 11.647 1.100 8.787 1.00 96.19 105 ILE A CA 1
ATOM 850 C C . ILE A 1 105 ? 10.381 1.665 8.136 1.00 96.19 105 ILE A C 1
ATOM 852 O O . ILE A 1 105 ? 10.449 2.100 6.986 1.00 96.19 105 ILE A O 1
ATOM 856 N N . TYR A 1 106 ? 9.243 1.680 8.840 1.00 96.00 106 TYR A N 1
ATOM 857 C CA . TYR A 1 106 ? 8.012 2.260 8.301 1.00 96.00 106 TYR A CA 1
ATOM 858 C C . TYR A 1 106 ? 8.126 3.773 8.092 1.00 96.00 106 TYR A C 1
ATOM 860 O O . TYR A 1 106 ? 7.661 4.265 7.069 1.00 96.00 106 TYR A O 1
ATOM 868 N N . GLN A 1 107 ? 8.774 4.505 9.001 1.00 94.81 107 GLN A N 1
ATOM 869 C CA . GLN A 1 107 ? 9.038 5.937 8.826 1.00 94.81 107 GLN A CA 1
ATOM 870 C C . GLN A 1 107 ? 9.913 6.205 7.597 1.00 94.81 107 GLN A C 1
ATOM 872 O O . GLN A 1 107 ? 9.577 7.065 6.788 1.00 94.81 107 GLN A O 1
ATOM 877 N N . GLU A 1 108 ? 10.983 5.430 7.412 1.00 93.81 108 GLU A N 1
ATOM 878 C CA . GLU A 1 108 ? 11.836 5.521 6.223 1.00 93.81 108 GLU A CA 1
ATOM 879 C C . GLU A 1 108 ? 11.055 5.204 4.934 1.00 93.81 108 GLU A C 1
ATOM 881 O O . GLU A 1 108 ? 11.209 5.904 3.938 1.00 93.81 108 GLU A O 1
ATOM 886 N N . LEU A 1 109 ? 10.182 4.188 4.938 1.00 93.12 109 LEU A N 1
ATOM 887 C CA . LEU A 1 109 ? 9.355 3.844 3.771 1.00 93.12 109 LEU A CA 1
ATOM 888 C C . LEU A 1 109 ? 8.321 4.933 3.441 1.00 93.12 109 LEU A C 1
ATOM 890 O O . LEU A 1 109 ? 8.108 5.229 2.270 1.00 93.12 109 LEU A O 1
ATOM 894 N N . LEU A 1 110 ? 7.711 5.558 4.451 1.00 93.19 110 LEU A N 1
ATOM 895 C CA . LEU A 1 110 ? 6.785 6.680 4.258 1.00 93.19 110 LEU A CA 1
ATOM 896 C C . LEU A 1 110 ? 7.495 7.944 3.759 1.00 93.19 110 LEU A C 1
ATOM 898 O O . LEU A 1 110 ? 6.916 8.709 2.995 1.00 93.19 110 LEU A O 1
ATOM 902 N N . ALA A 1 111 ? 8.746 8.166 4.169 1.00 89.25 111 ALA A N 1
ATOM 903 C CA . ALA A 1 111 ? 9.552 9.267 3.650 1.00 89.25 111 ALA A CA 1
ATOM 904 C C . ALA A 1 111 ? 9.875 9.081 2.157 1.00 89.25 111 ALA A C 1
ATOM 906 O O . ALA A 1 111 ? 9.839 10.053 1.406 1.00 89.25 111 ALA A O 1
ATOM 907 N N . LEU A 1 112 ? 10.131 7.842 1.718 1.00 82.62 112 LEU A N 1
ATOM 908 C CA . LEU A 1 112 ? 10.302 7.522 0.295 1.00 82.62 112 LEU A CA 1
ATOM 909 C C . LEU A 1 112 ? 9.011 7.755 -0.506 1.00 82.62 112 LEU A C 1
ATOM 911 O O . LEU A 1 112 ? 9.058 8.298 -1.606 1.00 82.62 112 LEU A O 1
ATOM 915 N N . ASP A 1 113 ? 7.856 7.393 0.054 1.00 78.12 113 ASP A N 1
ATOM 916 C CA . ASP A 1 113 ? 6.555 7.654 -0.576 1.00 78.12 113 ASP A CA 1
ATOM 917 C C . ASP A 1 113 ? 6.301 9.162 -0.737 1.00 78.12 113 ASP A C 1
ATOM 919 O O . ASP A 1 113 ? 5.930 9.623 -1.814 1.00 78.12 113 ASP A O 1
ATOM 923 N N . LEU A 1 114 ? 6.610 9.962 0.291 1.00 75.12 114 LEU A N 1
ATOM 924 C CA . LEU A 1 114 ? 6.506 11.423 0.229 1.00 75.12 114 LEU A CA 1
ATOM 925 C C . LEU A 1 114 ? 7.421 12.035 -0.845 1.00 75.12 114 LEU A C 1
ATOM 927 O O . LEU A 1 114 ? 7.054 13.027 -1.477 1.00 75.12 114 LEU A O 1
ATOM 931 N N . ALA A 1 115 ? 8.591 11.435 -1.073 1.00 68.31 115 ALA A N 1
ATOM 932 C CA . ALA A 1 115 ? 9.500 11.810 -2.154 1.00 68.31 115 ALA A CA 1
ATOM 933 C C . ALA A 1 115 ? 9.006 11.376 -3.550 1.00 68.31 115 ALA A C 1
ATOM 935 O O . ALA A 1 115 ? 9.636 11.734 -4.543 1.00 68.31 115 ALA A O 1
ATOM 936 N N . ARG A 1 116 ? 7.868 10.666 -3.634 1.00 73.44 116 ARG A N 1
ATOM 937 C CA . ARG A 1 116 ? 7.300 10.062 -4.852 1.00 73.44 116 ARG A CA 1
ATOM 938 C C . ARG A 1 116 ? 8.226 9.030 -5.497 1.00 73.44 116 ARG A C 1
ATOM 940 O O . ARG A 1 116 ? 8.226 8.859 -6.712 1.00 73.44 116 ARG A O 1
ATOM 947 N N . ASP A 1 117 ? 8.999 8.336 -4.665 1.00 70.31 117 ASP A N 1
ATOM 948 C CA . ASP A 1 117 ? 9.893 7.260 -5.098 1.00 70.31 117 ASP A CA 1
ATOM 949 C C . ASP A 1 117 ? 9.213 5.877 -5.081 1.00 70.31 117 ASP A C 1
ATOM 951 O O . ASP A 1 117 ? 9.819 4.890 -5.511 1.00 70.31 117 ASP A O 1
ATOM 955 N N . LEU A 1 118 ? 7.981 5.780 -4.561 1.00 76.62 118 LEU A N 1
ATOM 956 C CA . LEU A 1 118 ? 7.164 4.567 -4.609 1.00 76.62 118 LEU A CA 1
ATOM 957 C C . LEU A 1 118 ? 6.098 4.691 -5.696 1.00 76.62 118 LEU A C 1
ATOM 959 O O . LEU A 1 118 ? 5.424 5.711 -5.820 1.00 76.62 118 LEU A O 1
ATOM 963 N N . GLU A 1 119 ? 5.930 3.611 -6.451 1.00 81.69 119 GLU A N 1
ATOM 964 C CA . GLU A 1 119 ? 4.824 3.486 -7.391 1.00 81.69 119 GLU A CA 1
ATOM 965 C C . GLU A 1 119 ? 3.511 3.232 -6.620 1.00 81.69 119 GLU A C 1
ATOM 967 O O . GLU A 1 119 ? 3.540 2.656 -5.523 1.00 81.69 119 GLU A O 1
ATOM 972 N N . PRO A 1 120 ? 2.340 3.594 -7.179 1.00 86.44 120 PRO A N 1
ATOM 973 C CA . PRO A 1 120 ? 1.064 3.497 -6.479 1.00 86.44 120 PRO A CA 1
ATOM 974 C C . PRO A 1 120 ? 0.752 2.089 -5.955 1.00 86.44 120 PRO A C 1
ATOM 976 O O . PRO A 1 120 ? 0.177 1.956 -4.874 1.00 86.44 120 PRO A O 1
ATOM 979 N N . ALA A 1 121 ? 1.167 1.034 -6.667 1.00 85.56 121 ALA A N 1
ATOM 980 C CA . ALA A 1 121 ? 0.990 -0.346 -6.220 1.00 85.56 121 ALA A CA 1
ATOM 981 C C . ALA A 1 121 ? 1.751 -0.610 -4.908 1.00 85.56 121 ALA A C 1
ATOM 983 O O . ALA A 1 121 ? 1.168 -1.078 -3.927 1.00 85.56 121 ALA A O 1
ATOM 984 N N . GLU A 1 122 ? 3.040 -0.269 -4.851 1.00 87.25 122 GLU A N 1
ATOM 985 C CA . GLU A 1 122 ? 3.868 -0.382 -3.650 1.00 87.25 122 GLU A CA 1
ATOM 986 C C . GLU A 1 122 ? 3.366 0.515 -2.514 1.00 87.25 122 GLU A C 1
ATOM 988 O O . GLU A 1 122 ? 3.315 0.057 -1.367 1.00 87.25 122 GLU A O 1
ATOM 993 N N . THR A 1 123 ? 2.951 1.750 -2.808 1.00 91.44 123 THR A N 1
ATOM 994 C CA . THR A 1 123 ? 2.361 2.666 -1.819 1.00 91.44 123 THR A CA 1
ATOM 995 C C . THR A 1 123 ? 1.091 2.076 -1.207 1.00 91.44 123 THR A C 1
ATOM 997 O O . THR A 1 123 ? 0.905 2.102 0.014 1.00 91.44 123 THR A O 1
ATOM 1000 N N . GLN A 1 124 ? 0.238 1.454 -2.022 1.00 92.75 124 GLN A N 1
ATOM 1001 C CA . GLN A 1 124 ? -0.979 0.801 -1.550 1.00 92.75 124 GLN A CA 1
ATOM 1002 C C . GLN A 1 124 ? -0.673 -0.363 -0.593 1.00 92.75 124 GLN A C 1
ATOM 1004 O O . GLN A 1 124 ? -1.311 -0.491 0.461 1.00 92.75 124 GLN A O 1
ATOM 1009 N N . VAL A 1 125 ? 0.342 -1.181 -0.907 1.00 93.00 125 VAL A N 1
ATOM 1010 C CA . VAL A 1 125 ? 0.821 -2.243 -0.003 1.00 93.00 125 VAL A CA 1
ATOM 1011 C C . VAL A 1 125 ? 1.390 -1.653 1.289 1.00 93.00 125 VAL A C 1
ATOM 1013 O O . VAL A 1 125 ? 1.063 -2.145 2.375 1.00 93.00 125 VAL A O 1
ATOM 1016 N N . LEU A 1 126 ? 2.209 -0.600 1.190 1.00 95.44 126 LEU A N 1
ATOM 1017 C CA . LEU A 1 126 ? 2.819 0.080 2.333 1.00 95.44 126 LEU A CA 1
ATOM 1018 C C . LEU A 1 126 ? 1.753 0.576 3.308 1.00 95.44 126 LEU A C 1
ATOM 1020 O O . LEU A 1 126 ? 1.808 0.248 4.494 1.00 95.44 126 LEU A O 1
ATOM 1024 N N . PHE A 1 127 ? 0.763 1.320 2.815 1.00 97.19 127 PHE A N 1
ATOM 1025 C CA . PHE A 1 127 ? -0.309 1.862 3.642 1.00 97.19 127 PHE A CA 1
ATOM 1026 C C . PHE A 1 127 ? -1.144 0.759 4.298 1.00 97.19 127 PHE A C 1
ATOM 1028 O O . PHE A 1 127 ? -1.409 0.846 5.497 1.00 97.19 127 PHE A O 1
ATOM 1035 N N . ASN A 1 128 ? -1.489 -0.318 3.581 1.00 96.88 128 ASN A N 1
ATOM 1036 C CA . ASN A 1 128 ? -2.213 -1.445 4.182 1.00 96.88 128 ASN A CA 1
ATOM 1037 C C . ASN A 1 128 ? -1.402 -2.129 5.298 1.00 96.88 128 ASN A C 1
ATOM 1039 O O . ASN A 1 128 ? -1.932 -2.373 6.386 1.00 96.88 128 ASN A O 1
ATOM 1043 N N . LYS A 1 129 ? -0.120 -2.436 5.049 1.00 95.88 129 LYS A N 1
ATOM 1044 C CA . LYS A 1 129 ? 0.758 -3.079 6.041 1.00 95.88 129 LYS A CA 1
ATOM 1045 C C . LYS A 1 129 ? 0.980 -2.179 7.255 1.00 95.88 129 LYS A C 1
ATOM 1047 O O . LYS A 1 129 ? 0.853 -2.644 8.389 1.00 95.88 129 LYS A O 1
ATOM 1052 N N . TYR A 1 130 ? 1.232 -0.892 7.031 1.00 97.12 130 TYR A N 1
ATOM 1053 C CA . TYR A 1 130 ? 1.432 0.068 8.110 1.00 97.12 130 TYR A CA 1
ATOM 1054 C C . TYR A 1 130 ? 0.160 0.287 8.936 1.00 97.12 130 TYR A C 1
ATOM 1056 O O . TYR A 1 130 ? 0.225 0.329 10.162 1.00 97.12 130 TYR A O 1
ATOM 1064 N N . ALA A 1 131 ? -1.015 0.331 8.301 1.00 97.75 131 ALA A N 1
ATOM 1065 C CA . ALA A 1 131 ? -2.289 0.410 9.010 1.00 97.75 131 ALA A CA 1
ATOM 1066 C C . ALA A 1 131 ? -2.506 -0.787 9.951 1.00 97.75 131 ALA A C 1
ATOM 1068 O O . ALA A 1 131 ? -2.901 -0.604 11.107 1.00 97.75 131 ALA A O 1
ATOM 1069 N N . LYS A 1 132 ? -2.196 -2.007 9.492 1.00 96.19 132 LYS A N 1
ATOM 1070 C CA . LYS A 1 132 ? -2.276 -3.230 10.311 1.00 96.19 132 LYS A CA 1
ATOM 1071 C C . LYS A 1 132 ? -1.305 -3.195 11.492 1.00 96.19 132 LYS A C 1
ATOM 1073 O O . LYS A 1 132 ? -1.711 -3.530 12.606 1.00 96.19 132 LYS A O 1
ATOM 1078 N N . TYR A 1 133 ? -0.077 -2.734 11.252 1.00 95.44 133 TYR A N 1
ATOM 1079 C CA . TYR A 1 133 ? 0.943 -2.540 12.285 1.00 95.44 133 TYR A CA 1
ATOM 1080 C C . TYR A 1 133 ? 0.510 -1.525 13.359 1.00 95.44 133 TYR A C 1
ATOM 1082 O O . TYR A 1 133 ? 0.631 -1.753 14.563 1.00 95.44 133 TYR A O 1
ATOM 1090 N N . LEU A 1 134 ? -0.048 -0.389 12.934 1.00 96.50 134 LEU A N 1
ATOM 1091 C CA . LEU A 1 134 ? -0.527 0.636 13.858 1.00 96.50 134 LEU A CA 1
ATOM 1092 C C . LEU A 1 134 ? -1.648 0.111 14.758 1.00 96.50 134 LEU A C 1
ATOM 1094 O O . LEU A 1 134 ? -1.671 0.404 15.953 1.00 96.50 134 LEU A O 1
ATOM 1098 N N . ASN A 1 135 ? -2.562 -0.686 14.202 1.00 94.75 135 ASN A N 1
ATOM 1099 C CA . ASN A 1 135 ? -3.682 -1.223 14.961 1.00 94.75 135 ASN A CA 1
ATOM 1100 C C . ASN A 1 135 ? -3.256 -2.283 15.983 1.00 94.75 135 ASN A C 1
ATOM 1102 O O . ASN A 1 135 ? -3.705 -2.227 17.128 1.00 94.75 135 ASN A O 1
ATOM 1106 N N . SER A 1 136 ? -2.435 -3.256 15.582 1.00 91.50 136 SER A N 1
ATOM 1107 C CA . SER A 1 136 ? -2.202 -4.444 16.416 1.00 91.50 136 SER A CA 1
ATOM 1108 C C . SER A 1 136 ? -1.067 -4.224 17.421 1.00 91.50 136 SER A C 1
ATOM 1110 O O . SER A 1 136 ? -1.203 -4.581 18.590 1.00 91.50 136 SER A O 1
ATOM 1112 N N . GLU A 1 137 ? 0.006 -3.554 17.007 1.00 92.62 137 GLU A N 1
ATOM 1113 C CA . GLU A 1 137 ? 1.245 -3.436 17.774 1.00 92.62 137 GLU A CA 1
ATOM 1114 C C . GLU A 1 137 ? 1.350 -2.086 18.481 1.00 92.62 137 GLU A C 1
ATOM 1116 O O . GLU A 1 137 ? 1.793 -2.019 19.626 1.00 92.62 137 GLU A O 1
ATOM 1121 N N . ARG A 1 138 ? 0.895 -1.003 17.837 1.00 91.88 138 ARG A N 1
ATOM 1122 C CA . ARG A 1 138 ? 0.876 0.339 18.450 1.00 91.88 138 ARG A CA 1
ATOM 1123 C C . ARG A 1 138 ? -0.435 0.684 19.142 1.00 91.88 138 ARG A C 1
ATOM 1125 O O . ARG A 1 138 ? -0.472 1.648 19.902 1.00 91.88 138 ARG A O 1
ATOM 1132 N N . ARG A 1 139 ? -1.499 -0.088 18.898 1.00 92.50 139 ARG A N 1
ATOM 1133 C CA . ARG A 1 139 ? -2.870 0.204 19.358 1.00 92.50 139 ARG A CA 1
ATOM 1134 C C . ARG A 1 139 ? -3.356 1.603 18.948 1.00 92.50 139 ARG A C 1
ATOM 1136 O O . ARG A 1 139 ? -4.298 2.136 19.535 1.00 92.50 139 ARG A O 1
ATOM 1143 N N . ASP A 1 140 ? -2.759 2.178 17.905 1.00 95.38 140 ASP A N 1
ATOM 1144 C CA . ASP A 1 140 ? -3.131 3.468 17.333 1.00 95.38 140 ASP A CA 1
ATOM 1145 C C . ASP A 1 140 ? -4.197 3.256 16.255 1.00 95.38 140 ASP A C 1
ATOM 1147 O O . ASP A 1 140 ? -3.949 3.268 15.044 1.00 95.38 140 ASP A O 1
ATOM 1151 N N . ARG A 1 141 ? -5.425 3.021 16.727 1.00 93.50 141 ARG A N 1
ATOM 1152 C CA . ARG A 1 141 ? -6.594 2.757 15.873 1.00 93.50 141 ARG A CA 1
ATOM 1153 C C . ARG A 1 141 ? -6.862 3.891 14.889 1.00 93.50 141 ARG A C 1
ATOM 1155 O O . ARG A 1 141 ? -7.300 3.665 13.771 1.00 93.50 141 ARG A O 1
ATOM 1162 N N . GLN A 1 142 ? -6.580 5.117 15.301 1.00 95.25 142 GLN A N 1
ATOM 1163 C CA . GLN A 1 142 ? -6.958 6.320 14.573 1.00 95.25 142 GLN A CA 1
ATOM 1164 C C . GLN A 1 142 ? -6.032 6.557 13.392 1.00 95.25 142 GLN A C 1
ATOM 1166 O O . GLN A 1 142 ? -6.493 6.790 12.275 1.00 95.25 142 GLN A O 1
ATOM 1171 N N . ARG A 1 143 ? -4.718 6.421 13.598 1.00 96.69 143 ARG A N 1
ATOM 1172 C CA . ARG A 1 143 ? -3.788 6.421 12.467 1.00 96.69 143 ARG A CA 1
ATOM 1173 C C . ARG A 1 143 ? -3.990 5.197 11.583 1.00 96.69 143 ARG A C 1
ATOM 1175 O O . ARG A 1 143 ? -3.914 5.340 10.368 1.00 96.69 143 ARG A O 1
ATOM 1182 N N . SER A 1 144 ? -4.299 4.033 12.158 1.00 97.94 144 SER A N 1
ATOM 1183 C CA . SER A 1 144 ? -4.610 2.836 11.370 1.00 97.94 144 SER A CA 1
ATOM 1184 C C . SER A 1 144 ? -5.752 3.077 10.375 1.00 97.94 144 SER A C 1
ATOM 1186 O O . SER A 1 144 ? -5.571 2.838 9.183 1.00 97.94 144 SER A O 1
ATOM 1188 N N . ILE A 1 145 ? -6.879 3.642 10.827 1.00 98.00 145 ILE A N 1
ATOM 1189 C CA . ILE A 1 145 ? -8.020 3.982 9.959 1.00 98.00 145 ILE A CA 1
ATOM 1190 C C . ILE A 1 145 ? -7.583 4.917 8.826 1.00 98.00 145 ILE A C 1
ATOM 1192 O O . ILE A 1 145 ? -7.851 4.627 7.663 1.00 98.00 145 ILE A O 1
ATOM 1196 N N . LYS A 1 146 ? -6.830 5.980 9.138 1.00 98.06 146 LYS A N 1
ATOM 1197 C CA . LYS A 1 146 ? -6.328 6.926 8.126 1.00 98.06 146 LYS A CA 1
ATOM 1198 C C . LYS A 1 146 ? -5.486 6.246 7.049 1.00 98.06 146 LYS A C 1
ATOM 1200 O O . LYS A 1 146 ? -5.637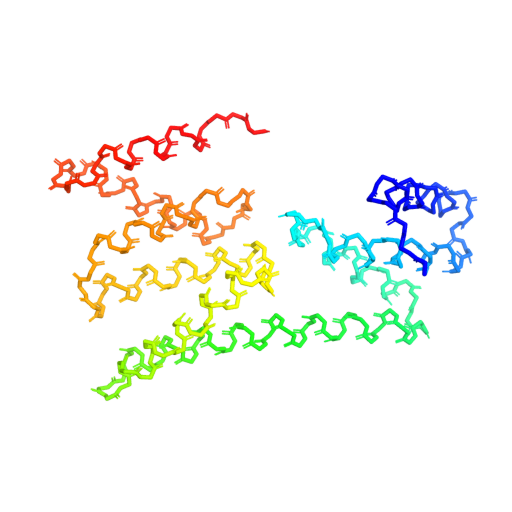 6.554 5.873 1.00 98.06 146 LYS A O 1
ATOM 1205 N N . TYR A 1 147 ? -4.603 5.323 7.423 1.00 98.19 147 TYR A N 1
ATOM 1206 C CA . TYR A 1 147 ? -3.789 4.604 6.442 1.00 98.19 147 TYR A CA 1
ATOM 1207 C C . TYR A 1 147 ? -4.588 3.556 5.660 1.00 98.19 147 TYR A C 1
ATOM 1209 O O . TYR A 1 147 ? -4.317 3.358 4.478 1.00 98.19 147 TYR A O 1
ATOM 1217 N N . HIS A 1 148 ? -5.612 2.937 6.254 1.00 98.50 148 HIS A N 1
ATOM 1218 C CA . HIS A 1 148 ? -6.550 2.114 5.488 1.00 98.50 148 HIS A CA 1
ATOM 1219 C C . HIS A 1 148 ? -7.321 2.937 4.448 1.00 98.50 148 HIS A C 1
ATOM 1221 O O . HIS A 1 148 ? -7.446 2.472 3.318 1.00 98.50 148 HIS A O 1
ATOM 1227 N N . MET A 1 149 ? -7.768 4.153 4.784 1.00 98.06 149 MET A N 1
ATOM 1228 C CA . MET A 1 149 ? -8.406 5.070 3.825 1.00 98.06 149 MET A CA 1
ATOM 1229 C C . MET A 1 149 ? -7.450 5.416 2.682 1.00 98.06 149 MET A C 1
ATOM 1231 O O . MET A 1 149 ? -7.780 5.173 1.529 1.00 98.06 149 MET A O 1
ATOM 1235 N N . LYS A 1 150 ? -6.220 5.845 2.996 1.00 96.88 150 LYS A N 1
ATOM 1236 C CA . LYS A 1 150 ? -5.201 6.143 1.976 1.00 96.88 150 LYS A CA 1
ATOM 1237 C C . LYS A 1 150 ? -4.923 4.962 1.040 1.00 96.88 150 LYS A C 1
ATOM 1239 O O . LYS A 1 150 ? -4.734 5.153 -0.152 1.00 96.88 150 LYS A O 1
ATOM 1244 N N . ALA A 1 151 ? -4.886 3.735 1.565 1.00 96.44 151 ALA A N 1
ATOM 1245 C CA . ALA A 1 151 ? -4.723 2.539 0.736 1.00 96.44 151 ALA A CA 1
ATOM 1246 C C . ALA A 1 151 ? -5.947 2.278 -0.162 1.00 96.44 151 ALA A C 1
ATOM 1248 O O . ALA A 1 151 ? -5.796 1.806 -1.284 1.00 96.44 151 ALA A O 1
ATOM 1249 N N . ALA A 1 152 ? -7.156 2.541 0.335 1.00 96.69 152 ALA A N 1
ATOM 1250 C CA . ALA A 1 152 ? -8.395 2.339 -0.411 1.00 96.69 152 ALA A CA 1
ATOM 1251 C C . ALA A 1 152 ? -8.595 3.382 -1.528 1.00 96.69 152 ALA A C 1
ATOM 1253 O O . ALA A 1 152 ? -9.121 3.040 -2.588 1.00 96.69 152 ALA A O 1
ATOM 1254 N N . GLU A 1 153 ? -8.131 4.615 -1.298 1.00 95.06 153 GLU A N 1
ATOM 1255 C CA . GLU A 1 153 ? -8.184 5.745 -2.237 1.00 95.06 153 GLU A CA 1
ATOM 1256 C C . GLU A 1 153 ? -7.271 5.572 -3.459 1.00 95.06 153 GLU A C 1
ATOM 1258 O O . GLU A 1 153 ? -7.520 6.189 -4.488 1.00 95.06 153 GLU A O 1
ATOM 1263 N N . ILE A 1 154 ? -6.242 4.720 -3.386 1.00 90.00 154 ILE A N 1
ATOM 1264 C CA . ILE A 1 154 ? -5.411 4.396 -4.553 1.00 90.00 154 ILE A CA 1
ATOM 1265 C C . ILE A 1 154 ? -6.223 3.479 -5.485 1.00 90.00 154 ILE A C 1
ATOM 1267 O O . ILE A 1 154 ? -6.574 2.374 -5.057 1.00 90.00 154 ILE A O 1
ATOM 1271 N N . PRO A 1 155 ? -6.495 3.871 -6.746 1.00 89.38 155 PRO A N 1
ATOM 1272 C CA . PRO A 1 155 ? -7.446 3.188 -7.631 1.00 89.38 155 PRO A CA 1
ATOM 1273 C C . PRO A 1 155 ? -6.871 1.935 -8.317 1.00 89.38 155 PRO A C 1
ATOM 1275 O O . PRO A 1 155 ? -7.292 1.558 -9.403 1.00 89.38 155 PRO A O 1
ATOM 1278 N N . ILE A 1 156 ? -5.919 1.251 -7.679 1.00 86.00 156 ILE A N 1
ATOM 1279 C CA . ILE A 1 156 ? -5.412 -0.039 -8.156 1.00 86.00 156 ILE A CA 1
ATOM 1280 C C . ILE A 1 156 ? -6.250 -1.142 -7.532 1.00 86.00 156 ILE A C 1
ATOM 1282 O O . ILE A 1 156 ? -6.241 -1.302 -6.305 1.00 86.00 156 ILE A O 1
ATOM 1286 N N . ASP A 1 157 ? -6.948 -1.920 -8.359 1.00 85.88 157 ASP A N 1
ATOM 1287 C CA . ASP A 1 157 ? -7.640 -3.100 -7.859 1.00 85.88 157 ASP A CA 1
ATOM 1288 C C . ASP A 1 157 ? -6.624 -4.158 -7.424 1.00 85.88 157 ASP A C 1
ATOM 1290 O O . ASP A 1 157 ? -5.840 -4.695 -8.205 1.00 85.88 157 ASP A O 1
ATOM 1294 N N . SER A 1 158 ? -6.592 -4.412 -6.122 1.00 88.06 158 SER A N 1
ATOM 1295 C CA . SER A 1 158 ? -5.677 -5.365 -5.523 1.00 88.06 158 SER A CA 1
ATOM 1296 C C . SER A 1 158 ? -6.278 -5.948 -4.258 1.00 88.06 158 SER A C 1
ATOM 1298 O O . SER A 1 158 ? -7.114 -5.341 -3.577 1.00 88.06 158 SER A O 1
ATOM 1300 N N . PHE A 1 159 ? -5.747 -7.103 -3.864 1.00 92.75 159 PHE A N 1
ATOM 1301 C CA . PHE A 1 159 ? -6.048 -7.705 -2.571 1.00 92.75 159 PHE A CA 1
ATOM 1302 C C . PHE A 1 159 ? -5.855 -6.721 -1.400 1.00 92.75 159 PHE A C 1
ATOM 1304 O O . PHE A 1 159 ? -6.623 -6.734 -0.437 1.00 92.75 159 PHE A O 1
ATOM 1311 N N . PHE A 1 160 ? -4.844 -5.846 -1.462 1.00 93.12 160 PHE A N 1
ATOM 1312 C CA . PHE A 1 160 ? -4.544 -4.896 -0.388 1.00 93.12 160 PHE A CA 1
ATOM 1313 C C . PHE A 1 160 ? -5.565 -3.760 -0.323 1.00 93.12 160 PHE A C 1
ATOM 1315 O O . PHE A 1 160 ? -5.964 -3.380 0.784 1.00 93.12 160 PHE A O 1
ATOM 1322 N N . ARG A 1 161 ? -6.039 -3.279 -1.480 1.00 94.06 161 ARG A N 1
ATOM 1323 C CA . ARG A 1 161 ? -7.136 -2.308 -1.569 1.00 94.06 161 ARG A CA 1
ATOM 1324 C C . ARG A 1 161 ? -8.406 -2.874 -0.949 1.00 94.06 161 ARG A C 1
ATOM 1326 O O . ARG A 1 161 ? -8.938 -2.313 0.009 1.00 94.06 161 ARG A O 1
ATOM 1333 N N . GLN A 1 162 ? -8.826 -4.044 -1.426 1.00 95.62 162 GLN A N 1
ATOM 1334 C CA . GLN A 1 162 ? -10.029 -4.734 -0.961 1.00 95.62 162 GLN A CA 1
ATOM 1335 C C . GLN A 1 162 ? -9.936 -5.071 0.537 1.00 95.62 162 GLN A C 1
ATOM 1337 O O . GLN A 1 162 ? -10.893 -4.890 1.289 1.00 95.62 162 GLN A O 1
ATOM 1342 N N . SER A 1 163 ? -8.755 -5.485 1.016 1.00 96.62 163 SER A N 1
ATOM 1343 C CA . SER A 1 163 ? -8.500 -5.715 2.444 1.00 96.62 163 SER A CA 1
ATOM 1344 C C . SER A 1 163 ? -8.691 -4.453 3.289 1.00 96.62 163 SER A C 1
ATOM 1346 O O . SER A 1 163 ? -9.166 -4.570 4.423 1.00 96.62 163 SER A O 1
ATOM 1348 N N . SER A 1 164 ? -8.286 -3.281 2.795 1.00 97.81 164 SER A N 1
ATOM 1349 C CA . SER A 1 164 ? -8.486 -2.011 3.497 1.00 97.81 164 SER A CA 1
ATOM 1350 C C . SER A 1 164 ? -9.957 -1.604 3.495 1.00 97.81 164 SER A C 1
ATOM 1352 O O . SER A 1 164 ? -10.490 -1.349 4.572 1.00 97.81 164 SER A O 1
ATOM 1354 N N . ILE A 1 165 ? -10.632 -1.651 2.341 1.00 97.56 165 ILE A N 1
ATOM 1355 C CA . ILE A 1 165 ? -12.067 -1.334 2.209 1.00 97.56 165 ILE A CA 1
ATOM 1356 C C . ILE A 1 165 ? -12.897 -2.193 3.167 1.00 97.56 165 ILE A C 1
ATOM 1358 O O . ILE A 1 165 ? -13.585 -1.662 4.034 1.00 97.56 165 ILE A O 1
ATOM 1362 N N . LYS A 1 166 ? -12.706 -3.516 3.139 1.00 97.75 166 LYS A N 1
ATOM 1363 C CA . LYS A 1 166 ? -13.393 -4.454 4.041 1.00 97.75 166 LYS A CA 1
ATOM 1364 C C . LYS A 1 166 ? -13.145 -4.163 5.523 1.00 97.75 166 LYS A C 1
ATOM 1366 O O . LYS A 1 166 ? -13.974 -4.475 6.377 1.00 97.75 166 LYS A O 1
ATOM 1371 N N . THR A 1 167 ? -11.974 -3.628 5.867 1.00 97.62 167 THR A N 1
ATOM 1372 C CA . THR A 1 167 ? -11.663 -3.236 7.249 1.00 97.62 167 THR A CA 1
ATOM 1373 C C . THR A 1 167 ? -12.412 -1.962 7.632 1.00 97.62 167 THR A C 1
ATOM 1375 O O . THR A 1 167 ? -12.987 -1.910 8.718 1.00 97.62 167 THR A O 1
ATOM 1378 N N . LEU A 1 168 ? -12.455 -0.976 6.735 1.00 97.50 168 LEU A N 1
ATOM 1379 C CA . LEU A 1 168 ? -13.194 0.273 6.916 1.00 97.50 168 LEU A CA 1
ATOM 1380 C C . LEU A 1 168 ? -14.701 0.020 7.040 1.00 97.50 168 LEU A C 1
ATOM 1382 O O . LEU A 1 168 ? -15.298 0.484 8.007 1.00 97.50 168 LEU A O 1
ATOM 1386 N N . GLU A 1 169 ? -15.291 -0.798 6.166 1.00 96.81 169 GLU A N 1
ATOM 1387 C CA . GLU A 1 169 ? -16.700 -1.217 6.240 1.00 96.81 169 GLU A CA 1
ATOM 1388 C C . GLU A 1 169 ? -17.031 -1.847 7.599 1.00 96.81 169 GLU A C 1
ATOM 1390 O O . GLU A 1 169 ? -17.952 -1.421 8.288 1.00 96.81 169 GLU A O 1
ATOM 1395 N N . LYS A 1 170 ? -16.207 -2.790 8.074 1.00 96.06 170 LYS A N 1
ATOM 1396 C CA . LYS A 1 170 ? -16.407 -3.418 9.393 1.00 96.06 170 LYS A CA 1
ATOM 1397 C C . LYS A 1 170 ? -16.360 -2.429 10.557 1.00 96.06 170 LYS A C 1
ATOM 1399 O O . LYS A 1 170 ? -16.988 -2.675 11.589 1.00 96.06 170 LYS A O 1
ATOM 1404 N N . ILE A 1 171 ? -15.552 -1.373 10.457 1.00 94.81 171 ILE A N 1
ATOM 1405 C CA . ILE A 1 171 ? -15.469 -0.327 11.486 1.00 94.81 171 ILE A CA 1
ATOM 1406 C C . ILE A 1 171 ? -16.697 0.577 11.391 1.00 94.81 171 ILE A C 1
ATOM 1408 O O . ILE A 1 171 ? -17.346 0.828 12.410 1.00 94.81 171 ILE A O 1
ATOM 1412 N N . ARG A 1 172 ? -17.046 0.992 10.170 1.00 94.00 172 ARG A N 1
ATOM 1413 C CA . ARG A 1 172 ? -18.241 1.767 9.840 1.00 94.00 172 ARG A CA 1
ATOM 1414 C C . ARG A 1 172 ? -19.486 1.111 10.424 1.00 94.00 172 ARG A C 1
ATOM 1416 O O . ARG A 1 172 ? -20.215 1.741 11.186 1.00 94.00 172 ARG A O 1
ATOM 1423 N N . ASP A 1 173 ? -19.711 -0.166 10.139 1.00 93.38 173 ASP A N 1
ATOM 1424 C CA . ASP A 1 173 ? -20.936 -0.894 10.491 1.00 93.38 173 ASP A CA 1
ATOM 1425 C C . ASP A 1 173 ? -21.143 -1.021 12.006 1.00 93.38 173 ASP A C 1
ATOM 1427 O O . ASP A 1 173 ? -22.272 -1.094 12.481 1.00 93.38 173 ASP A O 1
ATOM 1431 N N . LYS A 1 174 ? -20.065 -0.952 12.797 1.00 92.50 174 LYS A N 1
ATOM 1432 C CA . LYS A 1 174 ? -20.162 -0.929 14.264 1.00 92.50 174 LYS A CA 1
ATOM 1433 C C . LYS A 1 174 ? -20.656 0.407 14.818 1.00 92.50 174 LYS A C 1
ATOM 1435 O O . LYS A 1 174 ? -21.080 0.419 15.969 1.00 92.50 174 LYS A O 1
ATOM 1440 N N . ARG A 1 175 ? -20.557 1.509 14.058 1.00 88.50 175 ARG A N 1
ATOM 1441 C CA . ARG A 1 175 ? -21.015 2.873 14.414 1.00 88.50 175 ARG A CA 1
ATOM 1442 C C . ARG A 1 175 ? -20.552 3.379 15.795 1.00 88.50 175 ARG A C 1
ATOM 1444 O O . ARG A 1 175 ? -21.221 4.185 16.431 1.00 88.50 175 ARG A O 1
ATOM 1451 N N . ARG A 1 176 ? -19.405 2.889 16.280 1.00 88.12 176 ARG A N 1
ATOM 1452 C CA . ARG A 1 176 ? -18.838 3.209 17.610 1.00 88.12 176 ARG A CA 1
ATOM 1453 C C . ARG A 1 176 ? -17.513 3.961 17.549 1.00 88.12 176 ARG A C 1
ATOM 1455 O O . ARG A 1 176 ? -17.038 4.412 18.587 1.00 88.12 176 ARG A O 1
ATOM 1462 N N . ASP A 1 177 ? -16.880 4.032 16.379 1.00 90.19 177 ASP A N 1
ATOM 1463 C CA . ASP A 1 177 ? -15.614 4.747 16.234 1.00 90.19 177 ASP A CA 1
ATOM 1464 C C . ASP A 1 177 ? -15.878 6.224 15.939 1.00 90.19 177 ASP A C 1
ATOM 1466 O O . ASP A 1 177 ? -16.801 6.576 15.206 1.00 90.19 177 ASP A O 1
ATOM 1470 N N . ARG A 1 178 ? -15.048 7.105 16.495 1.00 91.00 178 ARG A N 1
ATOM 1471 C CA . ARG A 1 178 ? -15.165 8.547 16.257 1.00 91.00 178 ARG A CA 1
ATOM 1472 C C . ARG A 1 178 ? -14.906 8.937 14.799 1.00 91.00 178 ARG A C 1
ATOM 1474 O O . ARG A 1 178 ? -15.355 9.999 14.401 1.00 91.00 178 ARG A O 1
ATOM 1481 N N . MET A 1 179 ? -14.215 8.087 14.031 1.00 92.00 179 MET A N 1
ATOM 1482 C CA . MET A 1 179 ? -13.929 8.312 12.611 1.00 92.00 179 MET A CA 1
ATOM 1483 C C . MET A 1 179 ? -15.017 7.789 11.663 1.00 92.00 179 MET A C 1
ATOM 1485 O O . MET A 1 179 ? -14.785 7.695 10.461 1.00 92.00 179 MET A O 1
ATOM 1489 N N . CYS A 1 180 ? -16.189 7.378 12.167 1.00 92.44 180 CYS A N 1
ATOM 1490 C CA . CYS A 1 180 ? -17.242 6.831 11.305 1.00 92.44 180 CYS A CA 1
ATOM 1491 C C . CYS A 1 180 ? -17.640 7.790 10.174 1.00 92.44 180 CYS A C 1
ATOM 1493 O O . CYS A 1 180 ? -17.831 7.322 9.058 1.00 92.44 180 CYS A O 1
ATOM 1495 N N . ARG A 1 181 ? -17.686 9.106 10.432 1.00 93.69 181 ARG A N 1
ATOM 1496 C CA . ARG A 1 181 ? -18.014 10.107 9.407 1.00 93.69 181 ARG A CA 1
ATOM 1497 C C . ARG A 1 181 ? -16.983 10.112 8.279 1.00 93.69 181 ARG A C 1
ATOM 1499 O O . ARG A 1 181 ? -17.347 10.019 7.116 1.00 93.69 181 ARG A O 1
ATOM 1506 N N . GLU A 1 182 ? -15.702 10.168 8.622 1.00 96.25 182 GLU A N 1
ATOM 1507 C CA . GLU A 1 182 ? -14.611 10.166 7.650 1.00 96.25 182 GLU A CA 1
ATOM 1508 C C . GLU A 1 182 ? -14.580 8.862 6.846 1.00 96.25 182 GLU A C 1
ATOM 1510 O O . GLU A 1 182 ? -14.277 8.873 5.655 1.00 96.25 182 GLU A O 1
ATOM 1515 N N . ILE A 1 183 ? -14.912 7.735 7.485 1.00 96.12 183 ILE A N 1
ATOM 1516 C CA . ILE A 1 183 ? -15.032 6.444 6.804 1.00 96.12 183 ILE A CA 1
ATOM 1517 C C . ILE A 1 183 ? -16.199 6.457 5.811 1.00 96.12 183 ILE A C 1
ATOM 1519 O O . ILE A 1 183 ? -16.009 6.017 4.680 1.00 96.12 183 ILE A O 1
ATOM 1523 N N . ASP A 1 184 ? -17.372 6.954 6.213 1.00 94.88 184 ASP A N 1
ATOM 1524 C CA . ASP A 1 184 ? -18.544 7.072 5.336 1.00 94.88 184 ASP A CA 1
ATOM 1525 C C . ASP A 1 184 ? -18.214 7.928 4.102 1.00 94.88 184 ASP A C 1
ATOM 1527 O O . ASP A 1 184 ? -18.430 7.495 2.972 1.00 94.88 184 ASP A O 1
ATOM 1531 N N . GLU A 1 185 ? -17.603 9.097 4.311 1.00 95.50 185 GLU A N 1
ATOM 1532 C CA . GLU A 1 185 ? -17.169 9.991 3.232 1.00 95.50 185 GLU A CA 1
ATOM 1533 C C . GLU A 1 185 ? -16.132 9.339 2.310 1.00 95.50 185 GLU A C 1
ATOM 1535 O O . GLU A 1 185 ? -16.179 9.523 1.096 1.00 95.50 185 GLU A O 1
ATOM 1540 N N . CYS A 1 186 ? -15.174 8.593 2.868 1.00 94.69 186 CYS A N 1
ATOM 1541 C CA . CYS A 1 186 ? -14.171 7.887 2.076 1.00 94.69 186 CYS A CA 1
ATOM 1542 C C . CYS A 1 186 ? -14.811 6.811 1.210 1.00 94.69 186 CYS A C 1
ATOM 1544 O O . CYS A 1 186 ? -14.578 6.810 0.010 1.00 94.69 186 CYS A O 1
ATOM 1546 N N . LEU A 1 187 ? -15.640 5.941 1.791 1.00 94.69 187 LEU A N 1
ATOM 1547 C CA . LEU A 1 187 ? -16.283 4.855 1.055 1.00 94.69 187 LEU A CA 1
ATOM 1548 C C . LEU A 1 187 ? -17.222 5.384 -0.036 1.00 94.69 187 LEU A C 1
ATOM 1550 O O . LEU A 1 187 ? -17.189 4.852 -1.139 1.00 94.69 187 LEU A O 1
ATOM 1554 N N . ALA A 1 188 ? -17.955 6.472 0.220 1.00 94.00 188 ALA A N 1
ATOM 1555 C CA . ALA A 1 188 ? -18.790 7.119 -0.793 1.00 94.00 188 ALA A CA 1
ATOM 1556 C C . ALA A 1 188 ? -17.975 7.569 -2.022 1.00 94.00 188 ALA A C 1
ATOM 1558 O O . ALA A 1 188 ? -18.366 7.295 -3.152 1.00 94.00 188 ALA A O 1
ATOM 1559 N N . ARG A 1 189 ? -16.787 8.165 -1.819 1.00 92.94 189 ARG A N 1
ATOM 1560 C CA . ARG A 1 189 ? -15.887 8.553 -2.927 1.00 92.94 189 ARG A CA 1
ATOM 1561 C C . ARG A 1 189 ? -15.351 7.369 -3.733 1.00 92.94 189 ARG A C 1
ATOM 1563 O O . ARG A 1 189 ? -14.906 7.564 -4.857 1.00 92.94 189 ARG A O 1
ATOM 1570 N N . LEU A 1 190 ? -15.321 6.164 -3.160 1.00 89.44 190 LEU A N 1
ATOM 1571 C CA . LEU A 1 190 ? -14.853 4.963 -3.862 1.00 89.44 190 LEU A CA 1
ATOM 1572 C C . LEU A 1 190 ? -15.938 4.328 -4.744 1.00 89.44 190 LEU A C 1
ATOM 1574 O O . LEU A 1 190 ? -15.593 3.498 -5.583 1.00 89.44 190 LEU A O 1
ATOM 1578 N N . GLU A 1 191 ? -17.213 4.664 -4.520 1.00 75.81 191 GLU A N 1
ATOM 1579 C CA . GLU A 1 191 ? -18.367 4.174 -5.290 1.00 75.81 191 GLU A CA 1
ATOM 1580 C C . GLU A 1 191 ? -18.670 5.051 -6.517 1.00 75.81 191 GLU A C 1
ATOM 1582 O O . GLU A 1 191 ? -19.333 4.598 -7.452 1.00 75.81 191 GLU A O 1
ATOM 1587 N N . GLU A 1 192 ? -18.168 6.288 -6.545 1.00 70.44 192 GLU A N 1
ATOM 1588 C CA . GLU A 1 192 ? -18.270 7.166 -7.710 1.00 70.44 192 GLU A CA 1
ATOM 1589 C C . GLU A 1 192 ? -17.385 6.636 -8.858 1.00 70.44 192 GLU A C 1
ATOM 1591 O O . GLU A 1 192 ? -16.212 6.323 -8.629 1.00 70.44 192 GLU A O 1
ATOM 1596 N N . PRO A 1 193 ? -17.907 6.513 -10.095 1.00 53.94 193 PRO A N 1
ATOM 1597 C CA . PRO A 1 193 ? -17.086 6.120 -11.235 1.00 53.94 193 PRO A CA 1
ATOM 1598 C C . PRO A 1 193 ? -15.994 7.173 -11.471 1.00 53.94 193 PRO A C 1
ATOM 1600 O O . PRO A 1 193 ? -16.307 8.345 -11.693 1.00 53.94 193 PRO A O 1
ATOM 1603 N N . GLN A 1 194 ? -14.731 6.742 -11.395 1.00 51.75 194 GLN A N 1
ATOM 1604 C CA . GLN A 1 194 ? -13.548 7.555 -11.705 1.00 51.75 194 GLN A CA 1
ATOM 1605 C C . GLN A 1 194 ? -13.242 7.584 -13.201 1.00 51.75 194 GLN A C 1
ATOM 1607 O O . GLN A 1 194 ? -13.436 6.539 -13.864 1.00 51.75 194 GLN A O 1
#

Radius of gyration: 20.26 Å; chains: 1; bounding box: 42×30×61 Å

Sequence (194 aa):
MQFSKEKKRLAADIFQRAMRMQPDVVEWQTSYVLGLTSLFKHSDTGLEGDDWEKMRQAKEQDPENLFLAAKYLQQLARVLKMKHRMDLASVYAKSNQGLAKSDQIYQELLALDLARDLEPAETQVLFNKYAKYLNSERRDRQRSIKYHMKAAEIPIDSFFRQSSIKTLEKIRDKRRDRMCREIDECLARLEEPQ

pLDDT: mean 80.07, std 16.16, range [37.88, 98.5]

Foldseek 3Di:
DQDDLVVLVVQLVVLVVVCVVPVPDLVSLVSNVVSVVSNQVPDPQFDAPVVLVSLVVNCVVPVVPPVSVVVNVVVVVVLVVLVVLLVVLVVLLPDPNSPVVSVVSLVVSVVCVVVVVDHLVSLLVSLLSVLVSCCPRVVNPPSSLVSLLVSLPSPHDDPSNVVSLVVLVVVLVVVPDPCNVVSVVSVVVSPDDD